Protein AF-A0A182T7J8-F1 (afdb_monomer_lite)

Organism: NCBI:txid74869

InterPro domains:
  IPR013525 ABC-2 type transporter, transmembrane domain [PF01061] (107-250)
  IPR050352 ATP-binding cassette subfamily G transporters [PTHR48041] (115-303)

Radius of gyration: 32.15 Å; chains: 1; bounding box: 76×85×96 Å

Foldseek 3Di:
DDDDDDYDDDDDDDDDDDDPPDDDDDDDDDDDDDDDDDDDDDDDDDDDDDDDDDDDDDDDDDDDDDDDDDPVVQQDDDPLEPHGLVVLLVVLLVVLLVVCVVDVVCLPCVLLAVLLVCLVVVLVCVVVSHDDPVSNLVSNLVSNLVSLLVVLVVVLVVVCVVVVADPDPQLSVQLSLLSSLLSLLLSLLSLLLSLQDHNVVSVVCVCVVCVLLVCLLLQNDHLVRDDPVCNVSNLLRLSVLSVLSNLCSRLNDQDAFDDDPDPDDQPRRSLSVCVVSVNNVRDNVVSSVSSVVSSVVSNVSSSVSNVVSSVVVD

Structure (mmCIF, N/CA/C/O backbone):
data_AF-A0A182T7J8-F1
#
_entry.id   AF-A0A182T7J8-F1
#
loop_
_atom_site.group_PDB
_atom_site.id
_atom_site.type_symbol
_atom_site.label_atom_id
_atom_site.label_alt_id
_atom_site.label_comp_id
_atom_site.label_asym_id
_atom_site.label_entity_id
_atom_site.label_seq_id
_atom_site.pdbx_PDB_ins_code
_atom_site.Cartn_x
_atom_site.Cartn_y
_atom_site.Cartn_z
_atom_site.occupancy
_atom_site.B_iso_or_equiv
_atom_site.auth_seq_id
_atom_site.auth_comp_id
_atom_site.auth_asym_id
_atom_site.auth_atom_id
_atom_site.pdbx_PDB_model_num
ATOM 1 N N . MET A 1 1 ? -35.162 63.744 32.641 1.00 34.81 1 MET A N 1
ATOM 2 C CA . MET A 1 1 ? -36.273 63.718 31.662 1.00 34.81 1 MET A CA 1
ATOM 3 C C . MET A 1 1 ? -36.447 62.263 31.254 1.00 34.81 1 MET A C 1
ATOM 5 O O . MET A 1 1 ? -35.535 61.712 30.666 1.00 34.81 1 MET A O 1
ATOM 9 N N . MET A 1 2 ? -37.295 61.511 31.957 1.00 24.19 2 MET A N 1
ATOM 10 C CA . MET A 1 2 ? -38.694 61.228 31.595 1.00 24.19 2 MET A CA 1
ATOM 11 C C . MET A 1 2 ? -38.894 60.724 30.159 1.00 24.19 2 MET A C 1
ATOM 13 O O . MET A 1 2 ? -38.708 61.494 29.228 1.00 24.19 2 MET A O 1
ATOM 17 N N . ASN A 1 3 ? -39.370 59.469 30.104 1.00 25.41 3 ASN A N 1
ATOM 18 C CA . ASN A 1 3 ? -40.373 58.867 29.212 1.00 25.41 3 ASN A CA 1
ATOM 19 C C . ASN A 1 3 ? -40.161 58.924 27.686 1.00 25.41 3 ASN A C 1
ATOM 21 O O . ASN A 1 3 ? -39.839 59.955 27.126 1.00 25.41 3 ASN A O 1
ATOM 25 N N . GLY A 1 4 ? -40.446 57.869 26.924 1.00 30.23 4 GLY A N 1
ATOM 26 C CA . GLY A 1 4 ? -41.038 56.584 27.277 1.00 30.23 4 GLY A CA 1
ATOM 27 C C . GLY A 1 4 ? -41.766 55.949 26.088 1.00 30.23 4 GLY A C 1
ATOM 28 O O . GLY A 1 4 ? -42.269 56.661 25.230 1.00 30.23 4 GLY A O 1
ATOM 29 N N . GLN A 1 5 ? -41.876 54.617 26.172 1.00 31.25 5 GLN A N 1
ATOM 30 C CA . GLN A 1 5 ? -42.977 53.756 25.700 1.00 31.25 5 GLN A CA 1
ATOM 31 C C . GLN A 1 5 ? -43.107 53.541 24.172 1.00 31.25 5 GLN A C 1
ATOM 33 O O . GLN A 1 5 ? -42.856 54.433 23.381 1.00 31.25 5 GLN A O 1
ATOM 38 N N . SER A 1 6 ? -43.479 52.363 23.652 1.00 30.66 6 SER A N 1
ATOM 39 C CA . SER A 1 6 ? -44.341 51.275 24.162 1.00 30.66 6 SER A CA 1
ATOM 40 C C . SER A 1 6 ? -44.097 49.982 23.316 1.00 30.66 6 SER A C 1
ATOM 42 O O . SER A 1 6 ? -43.761 50.111 22.145 1.00 30.66 6 SER A O 1
ATOM 44 N N . ASN A 1 7 ? -44.004 48.769 23.906 1.00 29.03 7 ASN A N 1
ATOM 45 C CA . ASN A 1 7 ? -45.045 47.704 24.046 1.00 29.03 7 ASN A CA 1
ATOM 46 C C . ASN A 1 7 ? -45.228 46.803 22.782 1.00 29.03 7 ASN A C 1
ATOM 48 O O . ASN A 1 7 ? -45.280 47.340 21.690 1.00 29.03 7 ASN A O 1
ATOM 52 N N . PHE A 1 8 ? -45.394 45.461 22.779 1.00 29.66 8 PHE A N 1
ATOM 53 C CA . PHE A 1 8 ? -45.630 44.419 23.804 1.00 29.66 8 PHE A CA 1
ATOM 54 C C . PHE A 1 8 ? -45.517 42.969 23.199 1.00 29.66 8 PHE A C 1
ATOM 56 O O . PHE A 1 8 ? -45.690 42.819 21.991 1.00 29.66 8 PHE A O 1
ATOM 63 N N . TYR A 1 9 ? -45.381 41.939 24.074 1.00 26.95 9 TYR A N 1
ATOM 64 C CA . TYR A 1 9 ? -45.562 40.450 23.952 1.00 26.95 9 TYR A CA 1
ATOM 65 C C . TYR A 1 9 ? -44.329 39.589 23.547 1.00 26.95 9 TYR A C 1
ATOM 67 O O . TYR A 1 9 ? -43.717 39.866 22.529 1.00 26.95 9 TYR A O 1
ATOM 75 N N . ARG A 1 10 ? -43.904 38.493 24.228 1.00 29.11 10 ARG A N 1
ATOM 76 C CA . ARG A 1 10 ? -44.537 37.528 25.173 1.00 29.11 10 ARG A CA 1
ATOM 77 C C . ARG A 1 10 ? -43.467 36.764 26.034 1.00 29.11 10 ARG A C 1
ATOM 79 O O . ARG A 1 10 ? -42.375 36.509 25.544 1.00 29.11 10 ARG A O 1
ATOM 86 N N . ASN A 1 11 ? -43.834 36.417 27.282 1.00 28.12 11 ASN A N 1
ATOM 87 C CA . ASN A 1 11 ? -43.122 35.839 28.464 1.00 28.12 11 ASN A CA 1
ATOM 88 C C . ASN A 1 11 ? -42.032 34.736 28.337 1.00 28.12 11 ASN A C 1
ATOM 90 O O . ASN A 1 11 ? -42.207 33.790 27.569 1.00 28.12 11 ASN A O 1
ATOM 94 N N . PRO A 1 12 ? -41.069 34.723 29.293 1.00 35.19 12 PRO A N 1
ATOM 95 C CA . PRO A 1 12 ? -40.459 33.533 29.906 1.00 35.19 12 PRO A CA 1
ATOM 96 C C . PRO A 1 12 ? -40.871 33.354 31.394 1.00 35.19 12 PRO A C 1
ATOM 98 O O . PRO A 1 12 ? -40.997 34.338 32.119 1.00 35.19 12 PRO A O 1
ATOM 101 N N . GLU A 1 13 ? -41.034 32.113 31.871 1.00 32.31 13 GLU A N 1
ATOM 102 C CA . GLU A 1 13 ? -41.146 31.792 33.312 1.00 32.31 13 GLU A CA 1
ATOM 103 C C . GLU A 1 13 ? -39.887 31.074 33.850 1.00 32.31 13 GLU A C 1
ATOM 105 O O . GLU A 1 13 ? -39.162 30.453 33.066 1.00 32.31 13 GLU A O 1
ATOM 110 N N . PRO A 1 14 ? -39.589 31.189 35.165 1.00 34.41 14 PRO A N 1
ATOM 111 C CA . PRO A 1 14 ? -38.236 31.117 35.717 1.00 34.41 14 PRO A CA 1
ATOM 112 C C . PRO A 1 14 ? -37.918 29.823 36.494 1.00 34.41 14 PRO A C 1
ATOM 114 O O . PRO A 1 14 ? -38.788 29.163 37.056 1.00 34.41 14 PRO A O 1
ATOM 117 N N . PHE A 1 15 ? -36.621 29.503 36.569 1.00 33.09 15 PHE A N 1
ATOM 118 C CA . PHE A 1 15 ? -36.035 28.439 37.394 1.00 33.09 15 PHE A CA 1
ATOM 119 C C . PHE A 1 15 ? -36.210 28.717 38.901 1.00 33.09 15 PHE A C 1
ATOM 121 O O . PHE A 1 15 ? -35.905 29.811 39.376 1.00 33.09 15 PHE A O 1
ATOM 128 N N . SER A 1 16 ? -36.647 27.709 39.663 1.00 31.78 16 SER A N 1
ATOM 129 C CA . SER A 1 16 ? -36.785 27.761 41.125 1.00 31.78 16 SER A CA 1
ATOM 130 C C . SER A 1 16 ? -35.437 27.578 41.852 1.00 31.78 16 SER A C 1
ATOM 132 O O . SER A 1 16 ? -34.706 26.641 41.515 1.00 31.78 16 SER A O 1
ATOM 134 N N . PRO A 1 17 ? -35.123 28.378 42.891 1.00 36.72 17 PRO A N 1
ATOM 135 C CA . PRO A 1 17 ? -33.897 28.261 43.675 1.00 36.72 17 PRO A CA 1
ATOM 136 C C . PRO A 1 17 ? -34.167 27.531 45.002 1.00 36.72 17 PRO A C 1
ATOM 138 O O . PRO A 1 17 ? -34.820 28.082 45.884 1.00 36.72 17 PRO A O 1
ATOM 141 N N . SER A 1 18 ? -33.679 26.301 45.194 1.00 34.25 18 SER A N 1
ATOM 142 C CA . SER A 1 18 ? -33.797 25.657 46.519 1.00 34.25 18 SER A CA 1
ATOM 143 C C . SER A 1 18 ? -32.753 24.579 46.827 1.00 34.25 18 SER A C 1
ATOM 145 O O . SER A 1 18 ? -33.086 23.559 47.430 1.00 34.25 18 SER A O 1
ATOM 147 N N . TYR A 1 19 ? -31.489 24.776 46.438 1.00 35.88 19 TYR A N 1
ATOM 148 C CA . TYR A 1 19 ? -30.420 23.813 46.773 1.00 35.88 19 TYR A CA 1
ATOM 149 C C . TYR A 1 19 ? -29.125 24.453 47.289 1.00 35.88 19 TYR A C 1
ATOM 151 O O . TYR A 1 19 ? -28.175 23.740 47.591 1.00 35.88 19 TYR A O 1
ATOM 159 N N . GLU A 1 20 ? -29.077 25.779 47.433 1.00 35.09 20 GLU A N 1
ATOM 160 C CA . GLU A 1 20 ? -27.837 26.506 47.744 1.00 35.09 20 GLU A CA 1
ATOM 161 C C . GLU A 1 20 ? -27.761 27.042 49.182 1.00 35.09 20 GLU A C 1
ATOM 163 O O . GLU A 1 20 ? -26.991 27.945 49.487 1.00 35.09 20 GLU A O 1
ATOM 168 N N . SER A 1 21 ? -28.533 26.474 50.110 1.00 41.22 21 SER A N 1
ATOM 169 C CA . SER A 1 21 ? -28.514 26.882 51.520 1.00 41.22 21 SER A CA 1
ATOM 170 C C . SER A 1 21 ? -28.126 25.729 52.443 1.00 41.22 21 SER A C 1
ATOM 172 O O . SER A 1 21 ? -28.921 25.323 53.292 1.00 41.22 21 SER A O 1
ATOM 174 N N . LYS A 1 22 ? -26.920 25.176 52.250 1.00 38.53 22 LYS A N 1
ATOM 175 C CA . LYS A 1 22 ? -26.152 24.414 53.262 1.00 38.53 22 LYS A CA 1
ATOM 176 C C . LYS A 1 22 ? -24.743 24.063 52.753 1.00 38.53 22 LYS A C 1
ATOM 178 O O . LYS A 1 22 ? -24.334 22.909 52.747 1.00 38.53 22 LYS A O 1
ATOM 183 N N . LEU A 1 23 ? -23.978 25.067 52.334 1.00 39.44 23 LEU A N 1
ATOM 184 C CA . LEU A 1 23 ? -22.524 24.938 52.209 1.00 39.44 23 LEU A CA 1
ATOM 185 C C . LEU A 1 23 ? -21.903 25.758 53.340 1.00 39.44 23 LEU A C 1
ATOM 187 O O . LEU A 1 23 ? -21.940 26.985 53.321 1.00 39.44 23 LEU A O 1
ATOM 191 N N . MET A 1 24 ? -21.407 25.075 54.373 1.00 40.50 24 MET A N 1
ATOM 192 C CA . MET A 1 24 ? -20.564 25.720 55.380 1.00 40.50 24 MET A CA 1
ATOM 193 C C . MET A 1 24 ? -19.210 26.069 54.746 1.00 40.50 24 MET A C 1
ATOM 195 O O . MET A 1 24 ? -18.715 25.294 53.923 1.00 40.50 24 MET A O 1
ATOM 199 N N . PRO A 1 25 ? -18.598 27.210 55.105 1.00 35.81 25 PRO A N 1
ATOM 200 C CA . PRO A 1 25 ? -17.299 27.585 54.570 1.00 35.81 25 PRO A CA 1
ATOM 201 C C . PRO A 1 25 ? -16.241 26.561 54.994 1.00 35.81 25 PRO A C 1
ATOM 203 O O . PRO A 1 25 ? -16.164 26.174 56.162 1.00 35.81 25 PRO A O 1
ATOM 206 N N . ILE A 1 26 ? -15.416 26.135 54.038 1.00 34.62 26 ILE A N 1
ATOM 207 C CA . ILE A 1 26 ? -14.241 25.299 54.290 1.00 34.62 26 ILE A CA 1
ATOM 208 C C . ILE A 1 26 ? -13.257 26.154 55.097 1.00 34.62 26 ILE A C 1
ATOM 210 O O . ILE A 1 26 ? -12.681 27.104 54.571 1.00 34.62 26 ILE A O 1
ATOM 214 N N . LYS A 1 27 ? -13.099 25.857 56.389 1.00 35.16 27 LYS A N 1
ATOM 215 C CA . LYS A 1 27 ? -12.034 26.431 57.219 1.00 35.16 27 LYS A CA 1
ATOM 216 C C . LYS A 1 27 ? -10.774 25.594 57.002 1.00 35.16 27 LYS A C 1
ATOM 218 O O . LYS A 1 27 ? -10.802 24.388 57.237 1.00 35.16 27 LYS A O 1
ATOM 223 N N . GLU A 1 28 ? -9.699 26.225 56.536 1.00 33.91 28 GLU A N 1
ATOM 224 C CA . GLU A 1 28 ? -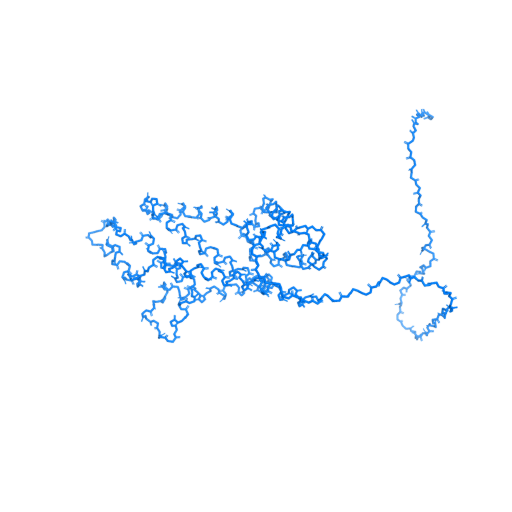8.372 25.608 56.445 1.00 33.91 28 GLU A CA 1
ATOM 225 C C . GLU A 1 28 ? -7.921 25.105 57.823 1.00 33.91 28 GLU A C 1
ATOM 227 O O . GLU A 1 28 ? -7.995 25.820 58.826 1.00 33.91 28 GLU A O 1
ATOM 232 N N . SER A 1 29 ? -7.465 23.855 57.873 1.00 32.69 29 SER A N 1
ATOM 233 C CA . SER A 1 29 ? -6.898 23.230 59.063 1.00 32.69 29 SER A CA 1
ATOM 234 C C . SER A 1 29 ? -5.410 23.572 59.189 1.00 32.69 29 SER A C 1
ATOM 236 O O . SER A 1 29 ? -4.606 23.132 58.367 1.00 32.69 29 SER A O 1
ATOM 238 N N . SER A 1 30 ? -5.043 24.309 60.240 1.00 33.00 30 SER A N 1
ATOM 239 C CA . SER A 1 30 ? -3.678 24.344 60.792 1.00 33.00 30 SER A CA 1
ATOM 240 C C . SER A 1 30 ? -3.442 23.074 61.633 1.00 33.00 30 SER A C 1
ATOM 242 O O . SER A 1 30 ? -4.408 22.570 62.214 1.00 33.00 30 SER A O 1
ATOM 244 N N . PRO A 1 31 ? -2.214 22.520 61.687 1.00 42.75 31 PRO A N 1
ATOM 245 C CA . PRO A 1 31 ? -1.951 21.217 62.285 1.00 42.75 31 PRO A CA 1
ATOM 246 C C . PRO A 1 31 ? -1.911 21.330 63.815 1.00 42.75 31 PRO A C 1
ATOM 248 O O . PRO A 1 31 ? -1.560 22.386 64.327 1.00 42.75 31 PRO A O 1
ATOM 251 N N . GLU A 1 32 ? -2.221 20.226 64.501 1.00 40.09 32 GLU A N 1
ATOM 252 C CA . GLU A 1 32 ? -2.246 20.012 65.967 1.00 40.09 32 GLU A CA 1
ATOM 253 C C . GLU A 1 32 ? -3.653 19.996 66.607 1.00 40.09 32 GLU A C 1
ATOM 255 O O . GLU A 1 32 ? -4.190 21.006 67.052 1.00 40.09 32 GLU A O 1
ATOM 260 N N . GLY A 1 33 ? -4.247 18.795 66.695 1.00 39.59 33 GLY A N 1
ATOM 261 C CA . GLY A 1 33 ? -5.436 18.499 67.513 1.00 39.59 33 GLY A CA 1
ATOM 262 C C . GLY A 1 33 ? -6.147 17.190 67.107 1.00 39.59 33 GLY A C 1
ATOM 263 O O . GLY A 1 33 ? -6.167 16.876 65.918 1.00 39.59 33 GLY A O 1
ATOM 264 N N . PRO A 1 34 ? -6.692 16.385 68.048 1.00 35.81 34 PRO A N 1
ATOM 265 C CA . PRO A 1 34 ? -7.125 15.007 67.779 1.00 35.81 34 PRO A CA 1
ATOM 266 C C . PRO A 1 34 ? -8.469 14.909 67.030 1.00 35.81 34 PRO A C 1
ATOM 268 O O . PRO A 1 34 ? -9.357 15.743 67.198 1.00 35.81 34 PRO A O 1
ATOM 271 N N . MET A 1 35 ? -8.616 13.853 66.216 1.00 32.19 35 MET A N 1
ATOM 272 C CA . MET A 1 35 ? -9.804 13.575 65.393 1.00 32.19 35 MET A CA 1
ATOM 273 C C . MET A 1 35 ? -11.056 13.301 66.238 1.00 32.19 35 MET A C 1
ATOM 275 O O . MET A 1 35 ? -11.077 12.368 67.038 1.00 32.19 35 MET A O 1
ATOM 279 N N . ILE A 1 36 ? -12.124 14.064 65.993 1.00 36.19 36 ILE A N 1
ATOM 280 C CA . ILE A 1 36 ? -13.469 13.812 66.527 1.00 36.19 36 ILE A CA 1
ATOM 281 C C . ILE A 1 36 ? -14.302 13.107 65.446 1.00 36.19 36 ILE A C 1
ATOM 283 O O . ILE A 1 36 ? -14.385 13.567 64.307 1.00 36.19 36 ILE A O 1
ATOM 287 N N . LEU A 1 37 ? -14.902 11.976 65.822 1.00 35.19 37 LEU A N 1
ATOM 288 C CA . LEU A 1 37 ? -15.808 11.145 65.022 1.00 35.19 37 LEU A CA 1
ATOM 289 C C . LEU A 1 37 ? -17.143 11.882 64.804 1.00 35.19 37 LEU A C 1
ATOM 291 O O . LEU A 1 37 ? -17.827 12.211 65.769 1.00 35.19 37 LEU A O 1
ATOM 295 N N . LEU A 1 38 ? -17.517 12.137 63.549 1.00 33.91 38 LEU A N 1
ATOM 296 C CA . LEU A 1 38 ? -18.827 12.687 63.182 1.00 33.91 38 LEU A CA 1
ATOM 297 C C . LEU A 1 38 ? -19.796 11.535 62.872 1.00 33.91 38 LEU A C 1
ATOM 299 O O . LEU A 1 38 ? -19.615 10.815 61.890 1.00 33.91 38 LEU A O 1
ATOM 303 N N . GLU A 1 39 ? -20.809 11.359 63.723 1.00 35.25 39 GLU A N 1
ATOM 304 C CA . GLU A 1 39 ? -21.918 10.421 63.509 1.00 35.25 39 GLU A CA 1
ATOM 305 C C . GLU A 1 39 ? -22.782 10.831 62.306 1.00 35.25 39 GLU A C 1
ATOM 307 O O . GLU A 1 39 ? -23.101 12.005 62.104 1.00 35.25 39 GLU A O 1
ATOM 312 N N . MET A 1 40 ? -23.186 9.839 61.507 1.00 36.97 40 MET A N 1
ATOM 313 C CA . MET A 1 40 ? -24.113 10.013 60.388 1.00 36.97 40 MET A CA 1
ATOM 314 C C . MET A 1 40 ? -25.570 9.940 60.876 1.00 36.97 40 MET A C 1
ATOM 316 O O . MET A 1 40 ? -25.899 9.030 61.639 1.00 36.97 40 MET A O 1
ATOM 320 N N . PRO A 1 41 ? -26.474 10.820 60.410 1.00 33.91 41 PRO A N 1
ATOM 321 C CA . PRO A 1 41 ? -27.886 10.731 60.758 1.00 33.91 41 PRO A CA 1
ATOM 322 C C . PRO A 1 41 ? -28.587 9.594 59.991 1.00 33.91 41 PRO A C 1
ATOM 324 O O . PRO A 1 41 ? -28.398 9.427 58.785 1.00 33.91 41 PRO A O 1
ATOM 327 N N . LEU A 1 42 ? -29.417 8.830 60.710 1.00 36.22 42 LEU A N 1
ATOM 328 C CA . LEU A 1 42 ? -30.320 7.808 60.170 1.00 36.22 42 LEU A CA 1
ATOM 329 C C . LEU A 1 42 ? -31.343 8.419 59.195 1.00 36.22 42 LEU A C 1
ATOM 331 O O . LEU A 1 42 ? -31.955 9.446 59.489 1.00 36.22 42 LEU A O 1
ATOM 335 N N . PHE A 1 43 ? -31.588 7.733 58.077 1.00 31.42 43 PHE A N 1
ATOM 336 C CA . PHE A 1 43 ? -32.701 8.023 57.168 1.00 31.42 43 PHE A CA 1
ATOM 337 C C . PHE A 1 43 ? -33.962 7.243 57.582 1.00 31.42 43 PHE A C 1
ATOM 339 O O . PHE A 1 43 ? -33.840 6.076 57.957 1.00 31.42 43 PHE A O 1
ATOM 346 N N . PRO A 1 44 ? -35.164 7.848 57.508 1.00 33.38 44 PRO A N 1
ATOM 347 C CA . PRO A 1 44 ? -36.412 7.173 57.840 1.00 33.38 44 PRO A CA 1
ATOM 348 C C . PRO A 1 44 ? -36.858 6.209 56.732 1.00 33.38 44 PRO A C 1
ATOM 350 O O . PRO A 1 44 ? -36.614 6.422 55.543 1.00 33.38 44 PRO A O 1
ATOM 353 N N . GLU A 1 45 ? -37.525 5.144 57.164 1.00 36.22 45 GLU A N 1
ATOM 354 C CA . GLU A 1 45 ? -38.016 4.033 56.360 1.00 36.22 45 GLU A CA 1
ATOM 355 C C . GLU A 1 45 ? -39.455 4.278 55.872 1.00 36.22 45 GLU A C 1
ATOM 357 O O . GLU A 1 45 ? -40.306 4.747 56.623 1.00 36.22 45 GLU A O 1
ATOM 362 N N . ASN A 1 46 ? -39.696 3.847 54.630 1.00 31.50 46 ASN A N 1
ATOM 363 C CA . ASN A 1 46 ? -40.974 3.561 53.970 1.00 31.50 46 ASN A CA 1
ATOM 364 C C . ASN A 1 46 ? -41.826 4.719 53.408 1.00 31.50 46 ASN A C 1
ATOM 366 O O . ASN A 1 46 ? -42.484 5.452 54.132 1.00 31.50 46 ASN A O 1
ATOM 370 N N . ASP A 1 47 ? -41.935 4.740 52.073 1.00 30.23 47 ASP A N 1
ATOM 371 C CA . ASP A 1 47 ? -43.247 4.796 51.427 1.00 30.23 47 ASP A CA 1
ATOM 372 C C . ASP A 1 47 ? -43.217 4.060 50.078 1.00 30.23 47 ASP A C 1
ATOM 374 O O . ASP A 1 47 ? -42.416 4.320 49.173 1.00 30.23 47 ASP A O 1
ATOM 378 N N . THR A 1 48 ? -44.097 3.072 49.983 1.00 42.31 48 THR A N 1
ATOM 379 C CA . THR A 1 48 ? -44.343 2.196 48.844 1.00 42.31 48 THR A CA 1
ATOM 380 C C . THR A 1 48 ? -44.929 2.970 47.666 1.00 42.31 48 THR A C 1
ATOM 382 O O . THR A 1 48 ? -46.092 3.355 47.696 1.00 42.31 48 THR A O 1
ATOM 385 N N . ASN A 1 49 ? -44.164 3.119 46.584 1.00 33.28 49 ASN A N 1
ATOM 386 C CA . ASN A 1 49 ? -44.716 3.319 45.244 1.00 33.28 49 ASN A CA 1
ATOM 387 C C . ASN A 1 49 ? -43.803 2.663 44.201 1.00 33.28 49 ASN A C 1
ATOM 389 O O . ASN A 1 49 ? -42.688 3.110 43.921 1.00 33.28 49 ASN A O 1
ATOM 393 N N . GLN A 1 50 ? -44.290 1.553 43.648 1.00 34.41 50 GLN A N 1
ATOM 394 C CA . GLN A 1 50 ? -43.659 0.801 42.571 1.00 34.41 50 GLN A CA 1
ATOM 395 C C . GLN A 1 50 ? -43.535 1.688 41.325 1.00 34.41 50 GLN A C 1
ATOM 397 O O . GLN A 1 50 ? -44.521 2.007 40.666 1.00 34.41 50 GLN A O 1
ATOM 402 N N . ARG A 1 51 ? -42.304 2.063 40.967 1.00 30.55 51 ARG A N 1
ATOM 403 C CA . ARG A 1 51 ? -41.993 2.505 39.602 1.00 30.55 51 ARG A CA 1
ATOM 404 C C . ARG A 1 51 ? -41.989 1.267 38.695 1.00 30.55 51 ARG A C 1
ATOM 406 O O . ARG A 1 51 ? -41.359 0.278 39.074 1.00 30.55 51 ARG A O 1
ATOM 413 N N . PRO A 1 52 ? -42.643 1.278 37.520 1.00 35.12 52 PRO A N 1
ATOM 414 C CA . PRO A 1 52 ? -42.583 0.144 36.610 1.00 35.12 52 PRO A CA 1
ATOM 415 C C . PRO A 1 52 ? -41.146 -0.020 36.104 1.00 35.12 52 PRO A C 1
ATOM 417 O O . PRO A 1 52 ? -40.601 0.838 35.411 1.00 35.12 52 PRO A O 1
ATOM 420 N N . VAL A 1 53 ? -40.522 -1.126 36.499 1.00 42.84 53 VAL A N 1
ATOM 421 C CA . VAL A 1 53 ? -39.222 -1.571 35.999 1.00 42.84 53 VAL A CA 1
ATOM 422 C C . VAL A 1 53 ? -39.423 -2.031 34.557 1.00 42.84 53 VAL A C 1
ATOM 424 O O . VAL A 1 53 ? -40.180 -2.966 34.300 1.00 42.84 53 VAL A O 1
ATOM 427 N N . SER A 1 54 ? -38.763 -1.365 33.610 1.00 39.06 54 SER A N 1
ATOM 428 C CA . SER A 1 54 ? -38.713 -1.785 32.208 1.00 39.06 54 SER A CA 1
ATOM 429 C C . SER A 1 54 ? -38.285 -3.255 32.114 1.00 39.06 54 SER A C 1
ATOM 431 O O . SER A 1 54 ? -37.300 -3.632 32.758 1.00 39.06 54 SER A O 1
ATOM 433 N N . PRO A 1 55 ? -38.973 -4.101 31.328 1.00 46.28 55 PRO A N 1
ATOM 434 C CA . PRO A 1 55 ? -38.628 -5.508 31.253 1.00 46.28 55 PRO A CA 1
ATOM 435 C C . PRO A 1 55 ? -37.230 -5.675 30.658 1.00 46.28 55 PRO A C 1
ATOM 437 O O . PRO A 1 55 ? -36.884 -5.114 29.617 1.00 46.28 55 PRO A O 1
ATOM 440 N N . VAL A 1 56 ? -36.433 -6.458 31.379 1.00 47.59 56 VAL A N 1
ATOM 441 C CA . VAL A 1 56 ? -35.081 -6.900 31.051 1.00 47.59 56 VAL A CA 1
ATOM 442 C C . VAL A 1 56 ? -34.992 -7.316 29.582 1.00 47.59 56 VAL A C 1
ATOM 444 O O . VAL A 1 56 ? -35.724 -8.187 29.113 1.00 47.59 56 VAL A O 1
ATOM 447 N N . LEU A 1 57 ? -34.059 -6.683 28.871 1.00 48.38 57 LEU A N 1
ATOM 448 C CA . LEU A 1 57 ? -33.718 -6.941 27.478 1.00 48.38 57 LEU A CA 1
ATOM 449 C C . LEU A 1 57 ? -33.376 -8.431 27.290 1.00 48.38 57 LEU A C 1
ATOM 451 O O . LEU A 1 57 ? -32.298 -8.894 27.671 1.00 48.38 57 LEU A O 1
ATOM 455 N N . ALA A 1 58 ? -34.299 -9.193 26.707 1.00 47.47 58 ALA A N 1
ATOM 456 C CA . ALA A 1 58 ? -34.065 -10.582 26.342 1.00 47.47 58 ALA A CA 1
ATOM 457 C C . ALA A 1 58 ? -32.893 -10.672 25.346 1.00 47.47 58 ALA A C 1
ATOM 459 O O . ALA A 1 58 ? -32.856 -9.968 24.336 1.00 47.47 58 ALA A O 1
ATOM 460 N N . LYS A 1 59 ? -31.921 -11.554 25.614 1.00 43.78 59 LYS A N 1
ATOM 461 C CA . LYS A 1 59 ? -30.843 -11.856 24.659 1.00 43.78 59 LYS A CA 1
ATOM 462 C C . LYS A 1 59 ? -31.455 -12.460 23.386 1.00 43.78 59 LYS A C 1
ATOM 464 O O . LYS A 1 59 ? -32.150 -13.473 23.492 1.00 43.78 59 LYS A O 1
ATOM 469 N N . PRO A 1 60 ? -31.167 -11.935 22.181 1.00 44.56 60 PRO A N 1
ATOM 470 C CA . PRO A 1 60 ? -31.663 -12.553 20.962 1.00 44.56 60 PRO A CA 1
ATOM 471 C C . PRO A 1 60 ? -30.945 -13.888 20.726 1.00 44.56 60 PRO A C 1
ATOM 473 O O . PRO A 1 60 ? -29.713 -13.953 20.648 1.00 44.56 60 PRO A O 1
ATOM 476 N N . LYS A 1 61 ? -31.724 -14.969 20.598 1.00 47.00 61 LYS A N 1
ATOM 477 C CA . LYS A 1 61 ? -31.240 -16.264 20.099 1.00 47.00 61 LYS A CA 1
ATOM 478 C C . LYS A 1 61 ? -30.740 -16.067 18.665 1.00 47.00 61 LYS A C 1
ATOM 480 O O . LYS A 1 61 ? -31.502 -15.673 17.785 1.00 47.00 61 LYS A O 1
ATOM 485 N N . LYS A 1 62 ? -29.455 -16.333 18.419 1.00 44.25 62 LYS A N 1
ATOM 486 C CA . LYS A 1 62 ? -28.872 -16.271 17.072 1.00 44.25 62 LYS A CA 1
ATOM 487 C C . LYS A 1 62 ? -29.377 -1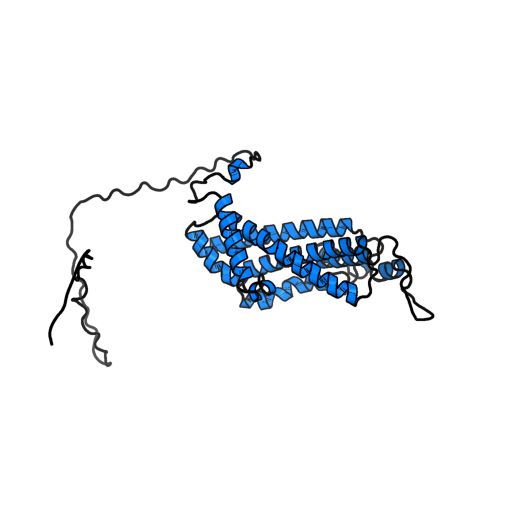7.449 16.242 1.00 44.25 62 LYS A C 1
ATOM 489 O O . LYS A 1 62 ? -28.893 -18.564 16.400 1.00 44.25 62 LYS A O 1
ATOM 494 N N . LEU A 1 63 ? -30.316 -17.185 15.338 1.00 48.25 63 LEU A N 1
ATOM 495 C CA . LEU A 1 63 ? -30.657 -18.099 14.253 1.00 48.25 63 LEU A CA 1
ATOM 496 C C . LEU A 1 63 ? -29.738 -17.791 13.063 1.00 48.25 63 LEU A C 1
ATOM 498 O O . LEU A 1 63 ? -29.810 -16.710 12.476 1.00 48.25 63 LEU A O 1
ATOM 502 N N . ALA A 1 64 ? -28.838 -18.717 12.731 1.00 54.34 64 ALA A N 1
ATOM 503 C CA . ALA A 1 64 ? -27.977 -18.596 11.559 1.00 54.34 64 ALA A CA 1
ATOM 504 C C . ALA A 1 64 ? -28.846 -18.610 10.290 1.00 54.34 64 ALA A C 1
ATOM 506 O O . ALA A 1 64 ? -29.472 -19.619 9.968 1.00 54.34 64 ALA A O 1
ATOM 507 N N . LYS A 1 65 ? -28.928 -17.475 9.585 1.00 45.88 65 LYS A N 1
ATOM 508 C CA . LYS A 1 65 ? -29.732 -17.348 8.363 1.00 45.88 65 LYS A CA 1
ATOM 509 C C . LYS A 1 65 ? -28.841 -17.523 7.134 1.00 45.88 65 LYS A C 1
ATOM 511 O O . LYS A 1 65 ? -27.852 -16.811 6.976 1.00 45.88 65 LYS A O 1
ATOM 516 N N . LYS A 1 66 ? -29.236 -18.472 6.283 1.00 44.22 66 LYS A N 1
ATOM 517 C CA . LYS A 1 66 ? -28.675 -18.800 4.964 1.00 44.22 66 LYS A CA 1
ATOM 518 C C . LYS A 1 66 ? -28.393 -17.520 4.157 1.00 44.22 66 LYS A C 1
ATOM 520 O O . LYS A 1 66 ? -29.251 -16.639 4.075 1.00 44.22 66 LYS A O 1
ATOM 525 N N . LEU A 1 67 ? -27.179 -17.407 3.617 1.00 45.12 67 LEU A N 1
ATOM 526 C CA . LEU A 1 67 ? -26.682 -16.219 2.922 1.00 45.12 67 LEU A CA 1
ATOM 527 C C . LEU A 1 67 ? -27.321 -16.125 1.524 1.00 45.12 67 LEU A C 1
ATOM 529 O O . LEU A 1 67 ? -26.899 -16.810 0.601 1.00 45.12 67 LEU A O 1
ATOM 533 N N . SER A 1 68 ? -28.351 -15.293 1.373 1.00 45.28 68 SER A N 1
ATOM 534 C CA . SER A 1 68 ? -28.885 -14.881 0.069 1.00 45.28 68 SER A CA 1
ATOM 535 C C . SER A 1 68 ? -28.576 -13.398 -0.147 1.00 45.28 68 SER A C 1
ATOM 537 O O . SER A 1 68 ? -28.968 -12.562 0.673 1.00 45.28 68 SER A O 1
ATOM 539 N N . PHE A 1 69 ? -27.865 -13.077 -1.228 1.00 43.22 69 PHE A N 1
ATOM 540 C CA . PHE A 1 69 ? -27.502 -11.711 -1.614 1.00 43.22 69 PHE A CA 1
ATOM 541 C C . PHE A 1 69 ? -28.766 -10.957 -2.067 1.00 43.22 69 PHE A C 1
ATOM 543 O O . PHE A 1 69 ? -29.226 -11.137 -3.188 1.00 43.22 69 PHE A O 1
ATOM 550 N N . ASN A 1 70 ? -29.366 -10.151 -1.184 1.00 55.56 70 ASN A N 1
ATOM 551 C CA . ASN A 1 70 ? -30.458 -9.237 -1.536 1.00 55.56 70 ASN A CA 1
ATOM 552 C C . ASN A 1 70 ? -30.056 -7.792 -1.155 1.00 55.56 70 ASN A C 1
ATOM 554 O O . ASN A 1 70 ? -29.914 -7.520 0.044 1.00 55.56 70 ASN A O 1
ATOM 558 N N . PRO A 1 71 ? -29.832 -6.884 -2.127 1.00 58.16 71 PRO A N 1
ATOM 559 C CA . PRO A 1 71 ? -29.366 -5.512 -1.893 1.00 58.16 71 PRO A CA 1
ATOM 560 C C . PRO A 1 71 ? -30.295 -4.660 -1.011 1.00 58.16 71 PRO A C 1
ATOM 562 O O . PRO A 1 71 ? -29.807 -3.861 -0.214 1.00 58.16 71 PRO A O 1
ATOM 565 N N . GLU A 1 72 ? -31.616 -4.867 -1.063 1.00 61.88 72 GLU A N 1
ATOM 566 C CA . GLU A 1 72 ? -32.589 -4.107 -0.250 1.00 61.88 72 GLU A CA 1
ATOM 567 C C . GLU A 1 72 ? -32.422 -4.351 1.255 1.00 61.88 72 GLU A C 1
ATOM 569 O O . GLU A 1 72 ? -32.696 -3.484 2.086 1.00 61.88 72 GLU A O 1
ATOM 574 N N . ARG A 1 73 ? -31.890 -5.520 1.622 1.00 62.28 73 ARG A N 1
ATOM 575 C CA . ARG A 1 73 ? -31.646 -5.889 3.017 1.00 62.28 73 ARG A CA 1
ATOM 576 C C . ARG A 1 73 ? -30.514 -5.082 3.646 1.00 62.28 73 ARG A C 1
ATOM 578 O O . ARG A 1 73 ? -30.516 -4.900 4.858 1.00 62.28 73 ARG A O 1
ATOM 585 N N . TRP A 1 74 ? -29.572 -4.589 2.841 1.00 57.12 74 TRP A N 1
ATOM 586 C CA . TRP A 1 74 ? -28.460 -3.777 3.334 1.00 57.12 74 TRP A CA 1
ATOM 587 C C . TRP A 1 74 ? -28.946 -2.394 3.764 1.00 57.12 74 TRP A C 1
ATOM 589 O O . TRP A 1 74 ? -28.457 -1.878 4.758 1.00 57.12 74 TRP A O 1
ATOM 599 N N . CYS A 1 75 ? -29.947 -1.818 3.089 1.00 64.06 75 CYS A N 1
ATOM 600 C CA . CYS A 1 75 ? -30.559 -0.549 3.498 1.00 64.06 75 CYS A CA 1
ATOM 601 C C . CYS A 1 75 ? -31.752 -0.719 4.465 1.00 64.06 75 CYS A C 1
ATOM 603 O O . CYS A 1 75 ? -32.392 0.275 4.814 1.00 64.06 75 CYS A O 1
ATOM 605 N N . GLY A 1 76 ? -32.039 -1.941 4.928 1.00 58.62 76 GLY A N 1
ATOM 606 C CA . GLY A 1 76 ? -33.049 -2.205 5.952 1.00 58.62 76 GLY A CA 1
ATOM 607 C C . GLY A 1 76 ? -32.713 -1.539 7.293 1.00 58.62 76 GLY A C 1
ATOM 608 O O . GLY A 1 76 ? -31.553 -1.263 7.608 1.00 58.62 76 GLY A O 1
ATOM 609 N N . ARG A 1 77 ? -33.743 -1.242 8.093 1.00 57.38 77 ARG A N 1
ATOM 610 C CA . ARG A 1 77 ? -33.569 -0.706 9.449 1.00 57.38 77 ARG A CA 1
ATOM 611 C C . ARG A 1 77 ? -33.325 -1.879 10.404 1.00 57.38 77 ARG A C 1
ATOM 613 O O . ARG A 1 77 ? -34.255 -2.619 10.702 1.00 57.38 77 ARG A O 1
ATOM 620 N N . ASP A 1 78 ? -32.090 -2.059 10.861 1.00 59.62 78 ASP A N 1
ATOM 621 C CA . ASP A 1 78 ? -31.787 -2.999 11.946 1.00 59.62 78 ASP A CA 1
ATOM 622 C C . ASP A 1 78 ? -32.216 -2.384 13.288 1.00 59.62 78 ASP A C 1
ATOM 624 O O . ASP A 1 78 ? -31.892 -1.231 13.558 1.00 59.62 78 ASP A O 1
ATOM 628 N N . GLU A 1 79 ? -32.869 -3.144 14.174 1.00 59.34 79 GLU A N 1
ATOM 629 C CA . GLU A 1 79 ? -33.331 -2.651 15.494 1.00 59.34 79 GLU A CA 1
ATOM 630 C C . GLU A 1 79 ? -32.195 -2.190 16.431 1.00 59.34 79 GLU A C 1
ATOM 632 O O . GLU A 1 79 ? -32.432 -1.593 17.478 1.00 59.34 79 GLU A O 1
ATOM 637 N N . ILE A 1 80 ? -30.939 -2.451 16.060 1.00 69.75 80 ILE A N 1
ATOM 638 C CA . ILE A 1 80 ? -29.751 -2.068 16.830 1.00 69.75 80 ILE A CA 1
ATOM 639 C C . ILE A 1 80 ? -29.428 -0.571 16.656 1.00 69.75 80 ILE A C 1
ATOM 641 O O . ILE A 1 80 ? -28.847 0.025 17.565 1.00 69.75 80 ILE A O 1
ATOM 645 N N . TYR A 1 81 ? -29.796 0.036 15.518 1.00 76.19 81 TYR A N 1
ATOM 646 C CA . TYR A 1 81 ? -29.431 1.408 15.152 1.00 76.19 81 TYR A CA 1
ATOM 647 C C . TYR A 1 81 ? -30.648 2.227 14.699 1.00 76.19 81 TYR A C 1
ATOM 649 O O . TYR A 1 81 ? -31.563 1.725 14.055 1.00 76.19 81 TYR A O 1
ATOM 657 N N . THR A 1 82 ? -30.642 3.531 14.980 1.00 71.25 82 THR A N 1
ATOM 658 C CA . THR A 1 82 ? -31.772 4.427 14.660 1.00 71.25 82 THR A CA 1
ATOM 659 C C . THR A 1 82 ? -31.937 4.693 13.159 1.00 71.25 82 THR A C 1
ATOM 661 O O . THR A 1 82 ? -33.038 4.992 12.695 1.00 71.25 82 THR A O 1
ATOM 664 N N . THR A 1 83 ? -30.855 4.579 12.384 1.00 79.56 83 THR A N 1
ATOM 665 C CA . THR A 1 83 ? -30.808 4.869 10.944 1.00 79.56 83 THR A CA 1
ATOM 666 C C . THR A 1 83 ? -30.342 3.654 10.141 1.00 79.56 83 THR A C 1
ATOM 668 O O . THR A 1 83 ? -29.526 2.866 10.612 1.00 79.56 83 THR A O 1
ATOM 671 N N . SER A 1 84 ? -30.835 3.515 8.906 1.00 83.12 84 SER A N 1
ATOM 672 C CA . SER A 1 84 ? -30.407 2.481 7.947 1.00 83.12 84 SER A CA 1
ATOM 673 C C . SER A 1 84 ? -28.913 2.584 7.610 1.00 83.12 84 SER A C 1
ATOM 675 O O . SER A 1 84 ? -28.397 3.700 7.498 1.00 83.12 84 SER A O 1
ATOM 677 N N . PHE A 1 85 ? -28.254 1.459 7.316 1.00 83.44 85 PHE A N 1
ATOM 678 C CA . PHE A 1 85 ? -26.829 1.395 6.945 1.00 83.44 85 PHE A CA 1
ATOM 679 C C . PHE A 1 85 ? -26.439 2.368 5.820 1.00 83.44 85 PHE A C 1
ATOM 681 O O . PHE A 1 85 ? -25.429 3.053 5.920 1.00 83.44 85 PHE A O 1
ATOM 688 N N . CYS A 1 86 ? -27.259 2.485 4.773 1.00 84.06 86 CYS A N 1
ATOM 689 C CA . CYS A 1 86 ? -26.972 3.338 3.613 1.00 84.06 86 CYS A CA 1
ATOM 690 C C . CYS A 1 86 ? -26.950 4.831 3.980 1.00 84.06 86 CYS A C 1
ATOM 692 O O . CYS A 1 86 ? -26.071 5.578 3.548 1.00 84.06 86 CYS A O 1
ATOM 694 N N . ARG A 1 87 ? -27.861 5.252 4.866 1.00 86.19 87 ARG A N 1
ATOM 695 C CA . ARG A 1 87 ? -27.870 6.610 5.425 1.00 86.19 87 ARG A CA 1
ATOM 696 C C . ARG A 1 87 ? -26.671 6.848 6.347 1.00 86.19 87 ARG A C 1
ATOM 698 O O . ARG A 1 87 ? -26.067 7.910 6.260 1.00 86.19 87 ARG A O 1
ATOM 705 N N . GLN A 1 88 ? -26.296 5.868 7.178 1.00 88.94 88 GLN A N 1
ATOM 706 C CA . GLN A 1 88 ? -25.078 5.949 8.001 1.00 88.94 88 GLN A CA 1
ATOM 707 C C . GLN A 1 88 ? -23.836 6.127 7.123 1.00 88.94 88 GLN A C 1
ATOM 709 O O . GLN A 1 88 ? -23.059 7.048 7.343 1.00 88.94 88 GLN A O 1
ATOM 714 N N . PHE A 1 89 ? -23.678 5.276 6.106 1.00 88.62 89 PHE A N 1
ATOM 715 C CA . PHE A 1 89 ? -22.564 5.320 5.165 1.00 88.62 89 PHE A CA 1
ATOM 716 C C . PHE A 1 89 ? -22.469 6.678 4.463 1.00 88.62 89 PHE A C 1
ATOM 718 O O . PHE A 1 89 ? -21.402 7.280 4.473 1.00 88.62 89 PHE A O 1
ATOM 725 N N . SER A 1 90 ? -23.576 7.199 3.924 1.00 87.94 90 SER A N 1
ATOM 726 C CA . SER A 1 90 ? -23.584 8.501 3.244 1.00 87.94 90 SER A CA 1
ATOM 727 C C . SER A 1 90 ? -23.232 9.662 4.184 1.00 87.94 90 SER A C 1
ATOM 729 O O . SER A 1 90 ? -22.403 10.496 3.826 1.00 87.94 90 SER A O 1
ATOM 731 N N . LEU A 1 91 ? -23.789 9.696 5.402 1.00 90.88 91 LEU A N 1
ATOM 732 C CA . LEU A 1 91 ? -23.470 10.734 6.392 1.00 90.88 91 LEU A CA 1
ATOM 733 C C . LEU A 1 91 ? -22.004 10.676 6.836 1.00 90.88 91 LEU A C 1
ATOM 735 O O . LEU A 1 91 ? -21.354 11.713 6.956 1.00 90.88 91 LEU A O 1
ATOM 739 N N . LEU A 1 92 ? -21.477 9.471 7.069 1.00 90.75 92 LEU A N 1
ATOM 740 C CA . LEU A 1 92 ? -20.085 9.269 7.466 1.00 90.75 92 LEU A CA 1
ATOM 741 C C . LEU A 1 92 ? -19.125 9.625 6.333 1.00 90.75 92 LEU A C 1
ATOM 743 O O . LEU A 1 92 ? -18.145 10.318 6.576 1.00 90.75 92 LEU A O 1
ATOM 747 N N . LEU A 1 93 ? -19.436 9.225 5.101 1.00 89.19 93 LEU A N 1
ATOM 748 C CA . LEU A 1 93 ? -18.645 9.571 3.925 1.00 89.19 93 LEU A CA 1
ATOM 749 C C . LEU A 1 93 ? -18.607 11.089 3.720 1.00 89.19 93 LEU A C 1
ATOM 751 O O . LEU A 1 93 ? -17.529 11.645 3.524 1.00 89.19 93 LEU A O 1
ATOM 755 N N . LEU A 1 94 ? -19.751 11.772 3.851 1.00 90.50 94 LEU A N 1
ATOM 756 C CA . LEU A 1 94 ? -19.817 13.231 3.774 1.00 90.50 94 LEU A CA 1
ATOM 757 C C . LEU A 1 94 ? -19.008 13.894 4.897 1.00 90.50 94 LEU A C 1
ATOM 759 O O . LEU A 1 94 ? -18.200 14.774 4.616 1.00 90.50 94 LEU A O 1
ATOM 763 N N . ARG A 1 95 ? -19.165 13.452 6.155 1.00 90.81 95 ARG A N 1
ATOM 764 C CA . ARG A 1 95 ? -18.363 13.937 7.296 1.00 90.81 95 ARG A CA 1
ATOM 765 C C . ARG A 1 95 ? -16.874 13.803 6.997 1.00 90.81 95 ARG A C 1
ATOM 767 O O . ARG A 1 95 ? -16.120 14.753 7.181 1.00 90.81 95 ARG A O 1
ATOM 774 N N . THR A 1 96 ? -16.453 12.627 6.545 1.00 87.31 96 THR A N 1
ATOM 775 C CA . THR A 1 96 ? -15.054 12.341 6.254 1.00 87.31 96 THR A CA 1
ATOM 776 C C . THR A 1 96 ? -14.521 13.214 5.121 1.00 87.31 96 THR A C 1
ATOM 778 O O . THR A 1 96 ? -13.437 13.776 5.257 1.00 87.31 96 THR A O 1
ATOM 781 N N . PHE A 1 97 ? -15.280 13.384 4.039 1.00 86.75 97 PHE A N 1
ATOM 782 C CA . PHE A 1 97 ? -14.889 14.249 2.930 1.00 86.75 97 PHE A CA 1
ATOM 783 C C . PHE A 1 97 ? -14.801 15.723 3.349 1.00 86.75 97 PHE A C 1
ATOM 785 O O . PHE A 1 97 ? -13.840 16.400 3.000 1.00 86.75 97 PHE A O 1
ATOM 792 N N . LEU A 1 98 ? -15.746 16.211 4.160 1.00 87.12 98 LEU A N 1
ATOM 793 C CA . LEU A 1 98 ? -15.718 17.580 4.679 1.00 87.12 98 LEU A CA 1
ATOM 794 C C . LEU A 1 98 ? -14.483 17.835 5.551 1.00 87.12 98 LEU A C 1
ATOM 796 O O . LEU A 1 98 ? -13.815 18.852 5.371 1.00 87.12 98 LEU A O 1
ATOM 800 N N . ILE A 1 99 ? -14.140 16.898 6.440 1.00 84.75 99 ILE A N 1
ATOM 801 C CA . ILE A 1 99 ? -12.934 16.982 7.278 1.00 84.75 99 ILE A CA 1
ATOM 802 C C . ILE A 1 99 ? -11.674 17.067 6.404 1.00 84.75 99 ILE A C 1
ATOM 804 O O . ILE A 1 99 ? -10.845 17.950 6.612 1.00 84.75 99 ILE A O 1
ATOM 808 N N . LEU A 1 100 ? -11.568 16.212 5.383 1.00 81.75 100 LEU A N 1
ATOM 809 C CA . LEU A 1 100 ? -10.447 16.224 4.437 1.00 81.75 100 LEU A CA 1
ATOM 810 C C . LEU A 1 100 ? -10.377 17.511 3.609 1.00 81.75 100 LEU A C 1
ATOM 812 O O . LEU A 1 100 ? -9.292 18.028 3.364 1.00 81.75 100 LEU A O 1
ATOM 816 N N . SER A 1 101 ? -11.529 18.025 3.175 1.00 81.69 101 SER A N 1
ATOM 817 C CA . SER A 1 101 ? -11.599 19.240 2.360 1.00 81.69 101 SER A CA 1
ATOM 818 C C . SER A 1 101 ? -11.219 20.496 3.144 1.00 81.69 101 SER A C 1
ATOM 820 O O . SER A 1 101 ? -10.658 21.430 2.575 1.00 81.69 101 SER A O 1
ATOM 822 N N . ARG A 1 102 ? -11.500 20.512 4.454 1.00 85.00 102 ARG A N 1
ATOM 823 C CA . ARG A 1 102 ? -11.194 21.641 5.332 1.00 85.00 102 ARG A CA 1
ATOM 824 C C . ARG A 1 102 ? -9.708 21.706 5.671 1.00 85.00 102 ARG A C 1
ATOM 826 O O . ARG A 1 102 ? -9.113 22.775 5.588 1.00 85.00 102 ARG A O 1
ATOM 833 N N . ASP A 1 103 ? -9.112 20.575 6.033 1.00 78.75 103 ASP A N 1
ATOM 834 C CA . ASP A 1 103 ? -7.757 20.529 6.576 1.00 78.75 103 ASP A CA 1
ATOM 835 C C . ASP A 1 103 ? -6.822 19.735 5.644 1.00 78.75 103 ASP A C 1
ATOM 837 O O . ASP A 1 103 ? -6.685 18.515 5.741 1.00 78.75 103 ASP A O 1
ATOM 841 N N . ARG A 1 104 ? -6.121 20.440 4.741 1.00 72.19 104 ARG A N 1
ATOM 842 C CA . ARG A 1 104 ? -5.202 19.830 3.752 1.00 72.19 104 ARG A CA 1
ATOM 843 C C . ARG A 1 104 ? -4.053 19.024 4.376 1.00 72.19 104 ARG A C 1
ATOM 845 O O . ARG A 1 104 ? -3.536 18.114 3.736 1.00 72.19 104 ARG A O 1
ATOM 852 N N . SER A 1 105 ? -3.657 19.328 5.612 1.00 72.56 105 SER A N 1
ATOM 853 C CA . SER A 1 105 ? -2.639 18.572 6.360 1.00 72.56 105 SER A CA 1
ATOM 854 C C . SER A 1 105 ? -3.106 17.167 6.757 1.00 72.56 105 SER A C 1
ATOM 856 O O . SER A 1 105 ? -2.284 16.260 6.878 1.00 72.56 105 SER A O 1
ATOM 858 N N . LEU A 1 106 ? -4.420 16.947 6.887 1.00 67.56 106 LEU A N 1
ATOM 859 C CA . LEU A 1 106 ? -4.981 15.623 7.174 1.00 67.56 106 LEU A CA 1
ATOM 860 C C . LEU A 1 106 ? -4.804 14.666 5.996 1.00 67.56 106 LEU A C 1
ATOM 862 O O . LEU A 1 106 ? -4.829 13.453 6.189 1.00 67.56 106 LEU A O 1
ATOM 866 N N . MET A 1 107 ? -4.606 15.201 4.788 1.00 68.19 107 MET A N 1
ATOM 867 C CA . MET A 1 107 ? -4.416 14.411 3.579 1.00 68.19 107 MET A CA 1
ATOM 868 C C . MET A 1 107 ? -3.044 13.725 3.539 1.00 68.19 107 MET A C 1
ATOM 870 O O . MET A 1 107 ? -2.944 12.607 3.043 1.00 68.19 107 MET A O 1
ATOM 874 N N . THR A 1 108 ? -1.994 14.347 4.090 1.00 66.62 108 THR A N 1
ATOM 875 C CA . THR A 1 108 ? -0.621 13.815 4.019 1.00 66.62 108 THR A CA 1
ATOM 876 C C . THR A 1 108 ? -0.293 12.825 5.138 1.00 66.62 108 THR A C 1
ATOM 878 O O . THR A 1 108 ? 0.427 11.863 4.892 1.00 66.62 108 THR A O 1
ATOM 881 N N . MET A 1 109 ? -0.846 13.000 6.347 1.00 76.19 109 MET A N 1
ATOM 882 C CA . MET A 1 109 ? -0.519 12.169 7.526 1.00 76.19 109 MET A CA 1
ATOM 883 C C . MET A 1 109 ? -1.725 11.414 8.104 1.00 76.19 109 MET A C 1
ATOM 885 O O . MET A 1 109 ? -1.802 11.149 9.310 1.00 76.19 109 MET A O 1
ATOM 889 N N . ARG A 1 110 ? -2.683 11.044 7.244 1.00 77.00 110 ARG A N 1
ATOM 890 C CA . ARG A 1 110 ? -3.964 10.466 7.666 1.00 77.00 110 ARG A CA 1
ATOM 891 C C . ARG A 1 110 ? -3.824 9.196 8.510 1.00 77.00 110 ARG A C 1
ATOM 893 O O . ARG A 1 110 ? -4.318 9.135 9.633 1.00 77.00 110 ARG A O 1
ATOM 900 N N . PHE A 1 111 ? -3.160 8.176 7.971 1.00 77.25 111 PHE A N 1
ATOM 901 C CA . PHE A 1 111 ? -3.103 6.857 8.608 1.00 77.25 111 PHE A CA 1
ATOM 902 C C . PHE A 1 111 ? -2.121 6.808 9.779 1.00 77.25 111 PHE A C 1
ATOM 904 O O . PHE A 1 111 ? -2.403 6.152 10.772 1.00 77.25 111 PHE A O 1
ATOM 911 N N . ALA A 1 112 ? -0.998 7.525 9.692 1.00 70.50 112 ALA A N 1
ATOM 912 C CA . ALA A 1 112 ? 0.043 7.473 10.716 1.00 70.50 112 ALA A CA 1
ATOM 913 C C . ALA A 1 112 ? -0.334 8.230 12.002 1.00 70.50 112 ALA A C 1
ATOM 915 O O . ALA A 1 112 ? -0.014 7.771 13.096 1.00 70.50 112 ALA A O 1
ATOM 916 N N . ILE A 1 113 ? -1.003 9.383 11.880 1.00 78.62 113 ILE A N 1
ATOM 917 C CA . ILE A 1 113 ? -1.226 10.297 13.013 1.00 78.62 113 ILE A CA 1
ATOM 918 C C . ILE A 1 113 ? -2.712 10.503 13.290 1.00 78.62 113 ILE A C 1
ATOM 920 O O . ILE A 1 113 ? -3.139 10.396 14.439 1.00 78.62 113 ILE A O 1
ATOM 924 N N . HIS A 1 114 ? -3.515 10.779 12.262 1.00 83.25 114 HIS A N 1
ATOM 925 C CA . HIS A 1 114 ? -4.914 11.149 12.481 1.00 83.25 114 HIS A CA 1
ATOM 926 C C . HIS A 1 114 ? -5.788 9.964 12.863 1.00 83.25 114 HIS A C 1
ATOM 928 O O . HIS A 1 114 ? -6.580 10.076 13.795 1.00 83.25 114 HIS A O 1
ATOM 934 N N . PHE A 1 115 ? -5.599 8.806 12.232 1.00 85.75 115 PHE A N 1
ATOM 935 C CA . PHE A 1 115 ? -6.408 7.636 12.555 1.00 85.75 115 PHE A CA 1
ATOM 936 C C . PHE A 1 115 ? -6.301 7.214 14.038 1.00 85.75 115 PHE A C 1
ATOM 938 O O . PHE A 1 115 ? -7.347 7.092 14.679 1.00 85.75 115 PHE A O 1
ATOM 945 N N . PRO A 1 116 ? -5.105 7.081 14.655 1.00 86.31 116 PRO A N 1
ATOM 946 C CA . PRO A 1 116 ? -5.020 6.766 16.082 1.00 86.31 116 PRO A CA 1
ATOM 947 C C . PRO A 1 116 ? -5.632 7.836 17.003 1.00 86.31 116 PRO A C 1
ATOM 949 O O . PRO A 1 116 ? -6.120 7.499 18.082 1.00 86.31 116 PRO A O 1
ATOM 952 N N . LEU A 1 117 ? -5.629 9.111 16.593 1.00 86.75 117 LEU A N 1
ATOM 953 C CA . LEU A 1 117 ? -6.276 10.208 17.328 1.00 86.75 117 LEU A CA 1
ATOM 954 C C . LEU A 1 117 ? -7.808 10.152 17.231 1.00 86.75 117 LEU A C 1
ATOM 956 O O . LEU A 1 117 ? -8.498 10.535 18.176 1.00 86.75 117 LEU A O 1
ATOM 960 N N . GLU A 1 118 ? -8.346 9.649 16.120 1.00 86.75 118 GLU A N 1
ATOM 961 C CA . GLU A 1 118 ? -9.787 9.473 15.911 1.00 86.75 118 GLU A CA 1
ATOM 962 C C . GLU A 1 118 ? -10.342 8.226 16.622 1.00 86.75 118 GLU A C 1
ATOM 964 O O . GLU A 1 118 ? -11.495 8.230 17.059 1.00 86.75 118 GLU A O 1
ATOM 969 N N . LEU A 1 119 ? -9.531 7.176 16.816 1.00 87.12 119 LEU A N 1
ATOM 970 C CA . LEU A 1 119 ? -9.928 5.930 17.497 1.00 87.12 119 LEU A CA 1
ATOM 971 C C . LEU A 1 119 ? -10.697 6.110 18.826 1.00 87.12 119 LEU A C 1
ATOM 973 O O . LEU A 1 119 ? -11.729 5.449 18.992 1.00 87.12 119 LEU A O 1
ATOM 977 N N . PRO A 1 120 ? -10.279 6.956 19.794 1.00 87.88 120 PRO A N 1
ATOM 978 C CA . PRO A 1 120 ? -11.041 7.157 21.031 1.00 87.88 120 PRO A CA 1
ATOM 979 C C . PRO A 1 120 ? -12.411 7.803 20.793 1.00 87.88 120 PRO A C 1
ATOM 981 O O . PRO A 1 120 ? -13.371 7.468 21.488 1.00 87.88 120 PRO A O 1
ATOM 984 N N . ILE A 1 121 ? -12.525 8.697 19.808 1.00 89.44 121 ILE A N 1
ATOM 985 C CA . ILE A 1 121 ? -13.792 9.340 19.439 1.00 89.44 121 ILE A CA 1
ATOM 986 C C . ILE A 1 121 ? -14.729 8.288 18.838 1.00 89.44 121 ILE A C 1
ATOM 988 O O . ILE A 1 121 ? -15.854 8.129 19.306 1.00 89.44 121 ILE A O 1
ATOM 992 N N . ILE A 1 122 ? -14.225 7.488 17.895 1.00 88.62 122 ILE A N 1
ATOM 993 C CA . ILE A 1 122 ? -14.968 6.393 17.252 1.00 88.62 122 ILE A CA 1
ATOM 994 C C . ILE A 1 122 ? -15.441 5.366 18.285 1.00 88.62 122 ILE A C 1
ATOM 996 O O . ILE A 1 122 ? -16.556 4.860 18.195 1.00 88.62 122 ILE A O 1
ATOM 1000 N N . THR A 1 123 ? -14.614 5.068 19.289 1.00 88.00 123 THR A N 1
ATOM 1001 C CA . THR A 1 123 ? -14.972 4.131 20.364 1.00 88.00 123 THR A CA 1
ATOM 1002 C C . THR A 1 123 ? -16.167 4.645 21.169 1.00 88.00 123 THR A C 1
ATOM 1004 O O . THR A 1 123 ? -17.102 3.885 21.416 1.00 88.00 123 THR A O 1
ATOM 1007 N N . ARG A 1 124 ? -16.197 5.943 21.505 1.00 89.31 124 ARG A N 1
ATOM 1008 C CA . ARG A 1 124 ? -17.334 6.572 22.200 1.00 89.31 124 ARG A CA 1
ATOM 1009 C C . ARG A 1 124 ? -18.587 6.633 21.323 1.00 89.31 124 ARG A C 1
ATOM 1011 O O . ARG A 1 124 ? -19.668 6.275 21.782 1.00 89.31 124 ARG A O 1
ATOM 1018 N N . GLU A 1 125 ? -18.449 7.036 20.059 1.00 89.44 125 GLU A N 1
ATOM 1019 C CA . GLU A 1 125 ? -19.563 7.103 19.098 1.00 89.44 125 GLU A CA 1
ATOM 1020 C C . GLU A 1 125 ? -20.174 5.706 18.849 1.00 89.44 125 GLU A C 1
ATOM 1022 O O . GLU A 1 125 ? -21.397 5.550 18.770 1.00 89.44 125 GLU A O 1
ATOM 1027 N N . HIS A 1 126 ? -19.336 4.664 18.802 1.00 85.44 126 HIS A N 1
ATOM 1028 C CA . HIS A 1 126 ? -19.782 3.279 18.667 1.00 85.44 126 HIS A CA 1
ATOM 1029 C C . HIS A 1 126 ? -20.446 2.739 19.940 1.00 85.44 126 HIS A C 1
ATOM 1031 O O . HIS A 1 126 ? -21.470 2.060 19.840 1.00 85.44 126 HIS A O 1
ATOM 1037 N N . PHE A 1 127 ? -19.915 3.061 21.126 1.00 86.38 127 PHE A N 1
ATOM 1038 C CA . PHE A 1 127 ? -20.522 2.685 22.408 1.00 86.38 127 PHE A CA 1
ATOM 1039 C C . PHE A 1 127 ? -21.928 3.282 22.564 1.00 86.38 127 PHE A C 1
ATOM 1041 O O . PHE A 1 127 ? -22.864 2.577 22.941 1.00 86.38 127 PHE A O 1
ATOM 1048 N N . ASN A 1 128 ? -22.109 4.535 22.137 1.00 88.25 128 ASN A N 1
ATOM 1049 C CA . ASN A 1 128 ? -23.411 5.207 22.083 1.00 88.25 128 ASN A CA 1
ATOM 1050 C C . ASN A 1 128 ? -24.330 4.699 20.953 1.00 88.25 128 ASN A C 1
ATOM 1052 O O . ASN A 1 128 ? -25.424 5.229 20.766 1.00 88.25 128 ASN A O 1
ATOM 1056 N N . ARG A 1 129 ? -23.904 3.682 20.188 1.00 84.75 129 ARG A N 1
ATOM 1057 C CA . ARG A 1 129 ? -24.648 3.067 19.077 1.00 84.75 129 ARG A CA 1
ATOM 1058 C C . ARG A 1 129 ? -25.128 4.073 18.026 1.00 84.75 129 ARG A C 1
ATOM 1060 O O . ARG A 1 129 ? -26.208 3.915 17.463 1.00 84.75 129 ARG A O 1
ATOM 1067 N N . TRP A 1 130 ? -24.326 5.091 17.719 1.00 84.94 130 TRP A N 1
ATOM 1068 C CA . TRP A 1 130 ? -24.682 6.058 16.674 1.00 84.94 130 TRP A CA 1
ATOM 1069 C C . TRP A 1 130 ? -24.615 5.450 15.270 1.00 84.94 130 TRP A C 1
ATOM 1071 O O . TRP A 1 130 ? -25.457 5.747 14.423 1.00 84.94 130 TRP A O 1
ATOM 1081 N N . TYR A 1 131 ? -23.638 4.573 15.024 1.00 87.06 131 TYR A N 1
ATOM 1082 C CA . TYR A 1 131 ? -23.465 3.885 13.746 1.00 87.06 131 TYR A CA 1
ATOM 1083 C C . TYR A 1 131 ? -22.757 2.532 13.897 1.00 87.06 131 TYR A C 1
ATOM 1085 O O . TYR A 1 131 ? -22.094 2.235 14.901 1.00 87.06 131 TYR A O 1
ATOM 1093 N N . SER A 1 132 ? -22.886 1.694 12.866 1.00 86.50 132 SER A N 1
ATOM 1094 C CA . SER A 1 132 ? -22.181 0.415 12.791 1.00 86.50 132 SER A CA 1
ATOM 1095 C C . SER A 1 132 ? -20.706 0.599 12.415 1.00 86.50 132 SER A C 1
ATOM 1097 O O . SER A 1 132 ? -20.361 1.374 11.522 1.00 86.50 132 SER A O 1
ATOM 1099 N N . LEU A 1 133 ? -19.814 -0.168 13.048 1.00 87.12 133 LEU A N 1
ATOM 1100 C CA . LEU A 1 133 ? -18.374 -0.097 12.767 1.00 87.12 133 LEU A CA 1
ATOM 1101 C C . LEU A 1 133 ? -18.034 -0.462 11.311 1.00 87.12 133 LEU A C 1
ATOM 1103 O O . LEU A 1 133 ? -17.093 0.071 10.729 1.00 87.12 133 LEU A O 1
ATOM 1107 N N . ARG A 1 134 ? -18.832 -1.351 10.706 1.00 89.44 134 ARG A N 1
ATOM 1108 C CA . ARG A 1 134 ? -18.720 -1.735 9.291 1.00 89.44 134 ARG A CA 1
ATOM 1109 C C . ARG A 1 134 ? -19.009 -0.557 8.363 1.00 89.44 134 ARG A C 1
ATOM 1111 O O . ARG A 1 134 ? -18.237 -0.335 7.437 1.00 89.44 134 ARG A O 1
ATOM 1118 N N . ALA A 1 135 ? -20.082 0.199 8.625 1.00 88.69 135 ALA A N 1
ATOM 1119 C CA . ALA A 1 135 ? -20.427 1.376 7.827 1.00 88.69 135 ALA A CA 1
ATOM 1120 C C . ALA A 1 135 ? -19.312 2.422 7.886 1.00 88.69 135 ALA A C 1
ATOM 1122 O O . ALA A 1 135 ? -18.920 2.948 6.850 1.00 88.69 135 ALA A O 1
ATOM 1123 N N . TYR A 1 136 ? -18.757 2.659 9.079 1.00 89.50 136 TYR A N 1
ATOM 1124 C CA . TYR A 1 136 ? -17.627 3.567 9.263 1.00 89.50 136 TYR A CA 1
ATOM 1125 C C . TYR A 1 136 ? -16.382 3.122 8.490 1.00 89.50 136 TYR A C 1
ATOM 1127 O O . TYR A 1 136 ? -15.828 3.909 7.730 1.00 89.50 136 TYR A O 1
ATOM 1135 N N . TYR A 1 137 ? -15.973 1.857 8.625 1.00 90.25 137 TYR A N 1
ATOM 1136 C CA . TYR A 1 137 ? -14.770 1.349 7.961 1.00 90.25 137 TYR A CA 1
ATOM 1137 C C . TYR A 1 137 ? -14.866 1.426 6.428 1.00 90.25 137 TYR A C 1
ATOM 1139 O O . TYR A 1 137 ? -13.907 1.808 5.752 1.00 90.25 137 TYR A O 1
ATOM 1147 N N . ILE A 1 138 ? -16.037 1.097 5.872 1.00 91.06 138 ILE A N 1
ATOM 1148 C CA . ILE A 1 138 ? -16.283 1.168 4.426 1.00 91.06 138 ILE A CA 1
ATOM 1149 C C . ILE A 1 138 ? -16.355 2.631 3.964 1.00 91.06 138 ILE A C 1
ATOM 1151 O O . ILE A 1 138 ? -15.725 2.970 2.967 1.00 91.06 138 ILE A O 1
ATOM 1155 N N . ALA A 1 139 ? -17.045 3.511 4.700 1.00 91.00 139 ALA A N 1
ATOM 1156 C CA . ALA A 1 139 ? -17.101 4.945 4.395 1.00 91.00 139 ALA A CA 1
ATOM 1157 C C . ALA A 1 139 ? -15.710 5.586 4.382 1.00 91.00 139 ALA A C 1
ATOM 1159 O O . ALA A 1 139 ? -15.374 6.299 3.439 1.00 91.00 139 ALA A O 1
ATOM 1160 N N . MET A 1 140 ? -14.886 5.275 5.385 1.00 88.19 140 MET A N 1
ATOM 1161 C CA . MET A 1 140 ? -13.504 5.738 5.463 1.00 88.19 140 MET A CA 1
ATOM 1162 C C . MET A 1 140 ? -12.689 5.251 4.259 1.00 88.19 140 MET A C 1
ATOM 1164 O O . MET A 1 140 ? -12.082 6.063 3.570 1.00 88.19 140 MET A O 1
ATOM 1168 N N . THR A 1 141 ? -12.741 3.950 3.956 1.00 90.19 141 THR A N 1
ATOM 1169 C CA . THR A 1 141 ? -11.985 3.366 2.835 1.00 90.19 141 THR A CA 1
ATOM 1170 C C . THR A 1 141 ? -12.385 3.982 1.494 1.00 90.19 141 THR A C 1
ATOM 1172 O O . THR A 1 141 ? -11.514 4.298 0.691 1.00 90.19 141 THR A O 1
ATOM 1175 N N . VAL A 1 142 ? -13.682 4.196 1.251 1.00 91.38 142 VAL A N 1
ATOM 1176 C CA . VAL A 1 142 ? -14.170 4.814 0.006 1.00 91.38 142 VAL A CA 1
ATOM 1177 C C . VAL A 1 142 ? -13.746 6.280 -0.094 1.00 91.38 142 VAL A C 1
ATOM 1179 O O . VAL A 1 142 ? -13.375 6.729 -1.176 1.00 91.38 142 VAL A O 1
ATOM 1182 N N . ALA A 1 143 ? -13.751 7.018 1.017 1.00 89.12 143 ALA A N 1
ATOM 1183 C CA . ALA A 1 143 ? -13.315 8.411 1.030 1.00 89.12 143 ALA A CA 1
ATOM 1184 C C . ALA A 1 143 ? -11.815 8.579 0.717 1.00 89.12 143 ALA A C 1
ATOM 1186 O O . ALA A 1 143 ? -11.417 9.624 0.205 1.00 89.12 143 ALA A O 1
ATOM 1187 N N . ASP A 1 144 ? -10.992 7.560 0.984 1.00 87.06 144 ASP A N 1
ATOM 1188 C CA . ASP A 1 144 ? -9.549 7.589 0.715 1.00 87.06 144 ASP A CA 1
ATOM 1189 C C . ASP A 1 144 ? -9.186 7.296 -0.752 1.00 87.06 144 ASP A C 1
ATOM 1191 O O . ASP A 1 144 ? -8.135 7.736 -1.219 1.00 87.06 144 ASP A O 1
ATOM 1195 N N . ILE A 1 145 ? -10.045 6.597 -1.506 1.00 90.38 145 ILE A N 1
ATOM 1196 C CA . ILE A 1 145 ? -9.805 6.237 -2.917 1.00 90.38 145 ILE A CA 1
ATOM 1197 C C . ILE A 1 145 ? -9.494 7.456 -3.808 1.00 90.38 145 ILE A C 1
ATOM 1199 O O . ILE A 1 145 ? -8.453 7.432 -4.471 1.00 90.38 145 ILE A O 1
ATOM 1203 N N . PRO A 1 146 ? -10.330 8.516 -3.864 1.00 89.56 146 PRO A N 1
ATOM 1204 C CA . PRO A 1 146 ? -10.088 9.640 -4.773 1.00 89.56 146 PRO A CA 1
ATOM 1205 C C . PRO A 1 146 ? -8.817 10.415 -4.418 1.00 89.56 146 PRO A C 1
ATOM 1207 O O . PRO A 1 146 ? -8.087 10.855 -5.304 1.00 89.56 146 PRO A O 1
ATOM 1210 N N . ILE A 1 147 ? -8.526 10.538 -3.123 1.00 86.81 147 ILE A N 1
ATOM 1211 C CA . ILE A 1 147 ? -7.314 11.190 -2.626 1.00 86.81 147 ILE A CA 1
ATOM 1212 C C . ILE A 1 147 ? -6.083 10.398 -3.047 1.00 86.81 147 ILE A C 1
ATOM 1214 O O . ILE A 1 147 ? -5.143 10.964 -3.602 1.00 86.81 147 ILE A O 1
ATOM 1218 N N . GLN A 1 148 ? -6.104 9.082 -2.829 1.00 90.19 148 GLN A N 1
ATOM 1219 C CA . GLN A 1 148 ? -4.981 8.231 -3.186 1.00 90.19 148 GLN A CA 1
ATOM 1220 C C . GLN A 1 148 ? -4.732 8.240 -4.695 1.00 90.19 148 GLN A C 1
ATOM 1222 O O . GLN A 1 148 ? -3.581 8.322 -5.117 1.00 90.19 148 GLN A O 1
ATOM 1227 N N . LEU A 1 149 ? -5.797 8.217 -5.499 1.00 92.06 149 LEU A N 1
ATOM 1228 C CA . LEU A 1 149 ? -5.696 8.310 -6.951 1.00 92.06 149 LEU A CA 1
ATOM 1229 C C . LEU A 1 149 ? -5.028 9.622 -7.383 1.00 92.06 149 LEU A C 1
ATOM 1231 O O . LEU A 1 149 ? -4.088 9.592 -8.174 1.00 92.06 149 LEU A O 1
ATOM 1235 N N . LEU A 1 150 ? -5.459 10.760 -6.831 1.00 90.88 150 LEU A N 1
ATOM 1236 C CA . LEU A 1 150 ? -4.886 12.070 -7.149 1.00 90.88 150 LEU A CA 1
ATOM 1237 C C . LEU A 1 150 ? -3.398 12.153 -6.778 1.00 90.88 150 LEU A C 1
ATOM 1239 O O . LEU A 1 150 ? -2.581 12.595 -7.589 1.00 90.88 150 LEU A O 1
ATOM 1243 N N . CYS A 1 151 ? -3.032 11.708 -5.573 1.00 89.94 151 CYS A N 1
ATOM 1244 C CA . CYS A 1 151 ? -1.643 11.691 -5.115 1.00 89.94 151 CYS A CA 1
ATOM 1245 C C . CYS A 1 151 ? -0.761 10.794 -5.993 1.00 89.94 151 CYS A C 1
ATOM 1247 O O . CYS A 1 151 ? 0.319 11.216 -6.408 1.00 89.94 151 CYS A O 1
ATOM 1249 N N . THR A 1 152 ? -1.226 9.584 -6.314 1.00 92.81 152 THR A N 1
ATOM 1250 C CA . THR A 1 152 ? -0.478 8.633 -7.144 1.00 92.81 152 THR A CA 1
ATOM 1251 C C . THR A 1 152 ? -0.300 9.153 -8.570 1.00 92.81 152 THR A C 1
ATOM 1253 O O . THR A 1 152 ? 0.818 9.134 -9.078 1.00 92.81 152 THR A O 1
ATOM 1256 N N . VAL A 1 153 ? -1.350 9.687 -9.203 1.00 92.81 153 VAL A N 1
ATOM 1257 C CA . VAL A 1 153 ? -1.252 10.260 -10.557 1.00 92.81 153 VAL A CA 1
ATOM 1258 C C . VAL A 1 153 ? -0.288 11.445 -10.581 1.00 92.81 153 VAL A C 1
ATOM 1260 O O . VAL A 1 153 ? 0.559 11.521 -11.466 1.00 92.81 153 VAL A O 1
ATOM 1263 N N . THR A 1 154 ? -0.351 12.331 -9.583 1.00 92.94 154 THR A N 1
ATOM 1264 C CA . THR A 1 154 ? 0.559 13.486 -9.491 1.00 92.94 154 THR A CA 1
ATOM 1265 C C . THR A 1 154 ? 2.017 13.036 -9.366 1.00 92.94 154 THR A C 1
ATOM 1267 O O . THR A 1 154 ? 2.886 13.552 -10.067 1.00 92.94 154 THR A O 1
ATOM 1270 N N . TYR A 1 155 ? 2.284 12.035 -8.520 1.00 93.00 155 TYR A N 1
ATOM 1271 C CA . TYR A 1 155 ? 3.611 11.434 -8.372 1.00 93.00 155 TYR A CA 1
ATOM 1272 C C . TYR A 1 155 ? 4.129 10.845 -9.690 1.00 93.00 155 TYR A C 1
ATOM 1274 O O . TYR A 1 155 ? 5.280 11.078 -10.057 1.00 93.00 155 TYR A O 1
ATOM 1282 N N . ILE A 1 156 ? 3.285 10.122 -10.428 1.00 93.62 156 ILE A N 1
ATOM 1283 C CA . ILE A 1 156 ? 3.676 9.484 -11.690 1.00 93.62 156 ILE A CA 1
ATOM 1284 C C . ILE A 1 156 ? 3.947 10.522 -12.766 1.00 93.62 156 ILE A C 1
ATOM 1286 O O . ILE A 1 156 ? 4.965 10.420 -13.431 1.00 93.62 156 ILE A O 1
ATOM 1290 N N . VAL A 1 157 ? 3.095 11.539 -12.915 1.00 92.88 157 VAL A N 1
ATOM 1291 C CA . VAL A 1 157 ? 3.324 12.608 -13.897 1.00 92.88 157 VAL A CA 1
ATOM 1292 C C . VAL A 1 157 ? 4.706 13.223 -13.675 1.00 92.88 157 VAL A C 1
ATOM 1294 O O . VAL A 1 157 ? 5.513 13.265 -14.597 1.00 92.88 157 VAL A O 1
ATOM 1297 N N . ILE A 1 158 ? 5.033 13.611 -12.441 1.00 94.38 158 ILE A N 1
ATOM 1298 C CA . ILE A 1 158 ? 6.333 14.221 -12.132 1.00 94.38 158 ILE A CA 1
ATOM 1299 C C . ILE A 1 158 ? 7.482 13.239 -12.401 1.00 94.38 158 ILE A C 1
ATOM 1301 O O . ILE A 1 158 ? 8.415 13.560 -13.134 1.00 94.38 158 ILE A O 1
ATOM 1305 N N . THR A 1 159 ? 7.418 12.032 -11.837 1.00 93.44 159 THR A N 1
ATOM 1306 C CA . THR A 1 159 ? 8.528 11.068 -11.918 1.00 93.44 159 THR A CA 1
ATOM 1307 C C . THR A 1 159 ? 8.749 10.517 -13.321 1.00 93.44 159 THR A C 1
ATOM 1309 O O . THR A 1 159 ? 9.898 10.348 -13.725 1.00 93.44 159 THR A O 1
ATOM 1312 N N . TYR A 1 160 ? 7.690 10.282 -14.093 1.00 91.88 160 TYR A N 1
ATOM 1313 C CA . TYR A 1 160 ? 7.783 9.739 -15.447 1.00 91.88 160 TYR A CA 1
ATOM 1314 C C . TYR A 1 160 ? 8.443 10.734 -16.407 1.00 91.88 160 TYR A C 1
ATOM 1316 O O . TYR A 1 160 ? 9.328 10.356 -17.173 1.00 91.88 160 TYR A O 1
ATOM 1324 N N . TYR A 1 161 ? 8.083 12.021 -16.303 1.00 90.38 161 TYR A N 1
ATOM 1325 C CA . TYR A 1 161 ? 8.735 13.078 -17.079 1.00 90.38 161 TYR A CA 1
ATOM 1326 C C . TYR A 1 161 ? 10.170 13.343 -16.606 1.00 90.38 161 TYR A C 1
ATOM 1328 O O . TYR A 1 161 ? 11.058 13.494 -17.440 1.00 90.38 161 TYR A O 1
ATOM 1336 N N . MET A 1 162 ? 10.434 13.336 -15.293 1.00 93.56 162 MET A N 1
ATOM 1337 C CA . MET A 1 162 ? 11.794 13.518 -14.762 1.00 93.56 162 MET A CA 1
ATOM 1338 C C . MET A 1 162 ? 12.757 12.394 -15.163 1.00 93.56 162 MET A C 1
ATOM 1340 O O . MET A 1 162 ? 13.949 12.637 -15.315 1.00 93.56 162 MET A O 1
ATOM 1344 N N . THR A 1 163 ? 12.257 11.168 -15.320 1.00 90.38 163 THR A N 1
ATOM 1345 C CA . THR A 1 163 ? 13.069 9.993 -15.679 1.00 90.38 163 THR A CA 1
ATOM 1346 C C . THR A 1 163 ? 13.177 9.758 -17.187 1.00 90.38 163 THR A C 1
ATOM 1348 O O . THR A 1 163 ? 13.761 8.754 -17.593 1.00 90.38 163 THR A O 1
ATOM 1351 N N . GLY A 1 164 ? 12.618 10.650 -18.017 1.00 87.88 164 GLY A N 1
ATOM 1352 C CA . GLY A 1 164 ? 12.732 10.585 -19.477 1.00 87.88 164 GLY A CA 1
ATOM 1353 C C . GLY A 1 164 ? 12.144 9.315 -20.100 1.00 87.88 164 GLY A C 1
ATOM 1354 O O . GLY A 1 164 ? 12.633 8.849 -21.126 1.00 87.88 164 GLY A O 1
ATOM 1355 N N . GLN A 1 165 ? 11.136 8.703 -19.470 1.00 88.62 165 GLN A N 1
ATOM 1356 C CA . GLN A 1 165 ? 10.543 7.466 -19.982 1.00 88.62 165 GLN A CA 1
ATOM 1357 C C . GLN A 1 165 ? 9.666 7.734 -21.221 1.00 88.62 165 GLN A C 1
ATOM 1359 O O . GLN A 1 165 ? 9.067 8.808 -21.332 1.00 88.62 165 GLN A O 1
ATOM 1364 N N . PRO A 1 166 ? 9.573 6.780 -22.169 1.00 86.94 166 PRO A N 1
ATOM 1365 C CA . PRO A 1 166 ? 8.849 6.974 -23.423 1.00 86.94 166 PRO A CA 1
ATOM 1366 C C . PRO A 1 166 ? 7.360 7.225 -23.148 1.00 86.94 166 PRO A C 1
ATOM 1368 O O . PRO A 1 166 ? 6.764 6.447 -22.407 1.00 86.94 166 PRO A O 1
ATOM 1371 N N . PRO A 1 167 ? 6.724 8.256 -23.736 1.00 86.31 167 PRO A N 1
ATOM 1372 C CA . PRO A 1 167 ? 5.342 8.641 -23.437 1.00 86.31 167 PRO A CA 1
ATOM 1373 C C . PRO A 1 167 ? 4.305 7.696 -24.080 1.00 86.31 167 PRO A C 1
ATOM 1375 O O . PRO A 1 167 ? 3.413 8.112 -24.816 1.00 86.31 167 PRO A O 1
ATOM 1378 N N . GLU A 1 168 ? 4.413 6.399 -23.806 1.00 90.25 168 GLU A N 1
ATOM 1379 C CA . GLU A 1 168 ? 3.483 5.369 -24.254 1.00 90.25 168 GLU A CA 1
ATOM 1380 C C . GLU A 1 168 ? 2.363 5.188 -23.223 1.00 90.25 168 GLU A C 1
ATOM 1382 O O . GLU A 1 168 ? 2.595 4.734 -22.098 1.00 90.25 168 GLU A O 1
ATOM 1387 N N . ALA A 1 169 ? 1.120 5.484 -23.617 1.00 90.44 169 ALA A N 1
ATOM 1388 C CA . ALA A 1 169 ? -0.046 5.397 -22.731 1.00 90.44 169 ALA A CA 1
ATOM 1389 C C . ALA A 1 169 ? -0.220 4.005 -22.093 1.00 90.44 169 ALA A C 1
ATOM 1391 O O . ALA A 1 169 ? -0.623 3.902 -20.935 1.00 90.44 169 ALA A O 1
ATOM 1392 N N . PHE A 1 170 ? 0.133 2.939 -22.819 1.00 92.06 170 PHE A N 1
ATOM 1393 C CA . PHE A 1 170 ? 0.098 1.568 -22.309 1.00 92.06 170 PHE A CA 1
ATOM 1394 C C . PHE A 1 170 ? 1.045 1.375 -21.113 1.00 92.06 170 PHE A C 1
ATOM 1396 O O . PHE A 1 170 ? 0.616 0.921 -20.053 1.00 92.06 170 PHE A O 1
ATOM 1403 N N . ARG A 1 171 ? 2.312 1.793 -21.238 1.00 91.50 171 ARG A N 1
ATOM 1404 C CA . ARG A 1 171 ? 3.321 1.668 -20.171 1.00 91.50 171 ARG A CA 1
ATOM 1405 C C . ARG A 1 171 ? 2.999 2.552 -18.976 1.00 91.50 171 ARG A C 1
ATOM 1407 O O . ARG A 1 171 ? 3.096 2.100 -17.837 1.00 91.50 171 ARG A O 1
ATOM 1414 N N . ILE A 1 172 ? 2.563 3.787 -19.233 1.00 93.56 172 ILE A N 1
ATOM 1415 C CA . ILE A 1 172 ? 2.119 4.711 -18.182 1.00 93.56 172 ILE A CA 1
ATOM 1416 C C . ILE A 1 172 ? 0.936 4.105 -17.422 1.00 93.56 172 ILE A C 1
ATOM 1418 O O . ILE A 1 172 ? 0.933 4.125 -16.193 1.00 93.56 172 ILE A O 1
ATOM 1422 N N . GLY A 1 173 ? -0.039 3.517 -18.122 1.00 93.62 173 GLY A N 1
ATOM 1423 C CA . GLY A 1 173 ? -1.193 2.860 -17.509 1.00 93.62 173 GLY A CA 1
ATOM 1424 C C . GLY A 1 173 ? -0.804 1.682 -16.612 1.00 93.62 173 GLY A C 1
ATOM 1425 O O . GLY A 1 173 ? -1.256 1.610 -15.469 1.00 93.62 173 GLY A O 1
ATOM 1426 N N . LEU A 1 174 ? 0.082 0.798 -17.086 1.00 94.44 174 LEU A N 1
ATOM 1427 C CA . LEU A 1 174 ? 0.579 -0.339 -16.302 1.00 94.44 174 LEU A CA 1
ATOM 1428 C C . LEU A 1 174 ? 1.357 0.108 -15.059 1.00 94.44 174 LEU A C 1
ATOM 1430 O O . LEU A 1 174 ? 1.120 -0.401 -13.963 1.00 94.44 174 LEU A O 1
ATOM 1434 N N . PHE A 1 175 ? 2.249 1.088 -15.212 1.00 94.56 175 PHE A N 1
ATOM 1435 C CA . PHE A 1 175 ? 3.014 1.639 -14.095 1.00 94.56 175 PHE A CA 1
ATOM 1436 C C . PHE A 1 175 ? 2.092 2.326 -13.078 1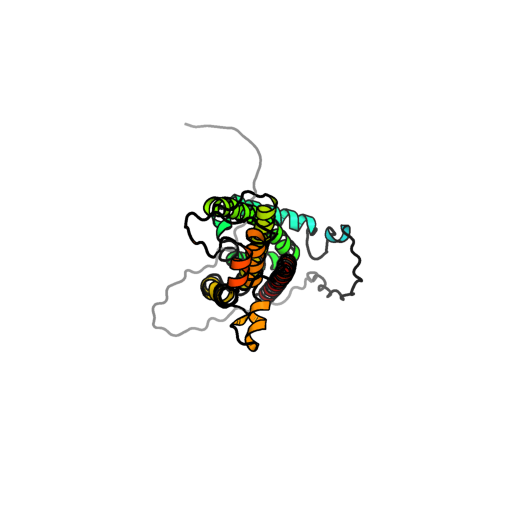.00 94.56 175 PHE A C 1
ATOM 1438 O O . PHE A 1 175 ? 2.210 2.100 -11.874 1.00 94.56 175 PHE A O 1
ATOM 1445 N N . THR A 1 176 ? 1.097 3.075 -13.564 1.00 95.12 176 THR A N 1
ATOM 1446 C CA . THR A 1 176 ? 0.085 3.723 -12.720 1.00 95.12 176 THR A CA 1
ATOM 1447 C C . THR A 1 176 ? -0.714 2.718 -11.909 1.00 95.12 176 THR A C 1
ATOM 1449 O O . THR A 1 176 ? -0.916 2.924 -10.712 1.00 95.12 176 THR A O 1
ATOM 1452 N N . LEU A 1 177 ? -1.130 1.615 -12.532 1.00 95.62 177 LEU A N 1
ATOM 1453 C CA . LEU A 1 177 ? -1.860 0.549 -11.857 1.00 95.62 177 LEU A CA 1
ATOM 1454 C C . LEU A 1 177 ? -1.039 -0.059 -10.712 1.00 95.62 177 LEU A C 1
ATOM 1456 O O . LEU A 1 177 ? -1.553 -0.184 -9.601 1.00 95.62 177 LEU A O 1
ATOM 1460 N N . ILE A 1 178 ? 0.232 -0.396 -10.953 1.00 96.19 178 ILE A N 1
ATOM 1461 C CA . ILE A 1 178 ? 1.104 -0.963 -9.914 1.00 96.19 178 ILE A CA 1
ATOM 1462 C C . ILE A 1 178 ? 1.319 0.036 -8.779 1.00 96.19 178 ILE A C 1
ATOM 1464 O O . ILE A 1 178 ? 1.096 -0.313 -7.621 1.00 96.19 178 ILE A O 1
ATOM 1468 N N . CYS A 1 179 ? 1.672 1.289 -9.076 1.00 95.94 179 CYS A N 1
ATOM 1469 C CA . CYS A 1 179 ? 1.856 2.311 -8.045 1.00 95.94 179 CYS A CA 1
ATOM 1470 C C . CYS A 1 179 ? 0.585 2.539 -7.210 1.00 95.94 179 CYS A C 1
ATOM 1472 O O . CYS A 1 179 ? 0.673 2.740 -5.997 1.00 95.94 179 CYS A O 1
ATOM 1474 N N . LEU A 1 180 ? -0.598 2.480 -7.829 1.00 95.88 180 LEU A N 1
ATOM 1475 C CA . LEU A 1 180 ? -1.874 2.604 -7.125 1.00 95.88 180 LEU A CA 1
ATOM 1476 C C . LEU A 1 180 ? -2.121 1.414 -6.187 1.00 95.88 180 LEU A C 1
ATOM 1478 O O . LEU A 1 180 ? -2.469 1.616 -5.023 1.00 95.88 180 LEU A O 1
ATOM 1482 N N . MET A 1 181 ? -1.883 0.188 -6.660 1.00 95.88 181 MET A N 1
ATOM 1483 C CA . MET A 1 181 ? -2.020 -1.027 -5.849 1.00 95.88 181 MET A CA 1
ATOM 1484 C C . MET A 1 181 ? -1.064 -1.021 -4.655 1.00 95.88 181 MET A C 1
ATOM 1486 O O . MET A 1 181 ? -1.474 -1.296 -3.528 1.00 95.88 181 MET A O 1
ATOM 1490 N N . VAL A 1 182 ? 0.194 -0.636 -4.874 1.00 95.69 182 VAL A N 1
ATOM 1491 C CA . VAL A 1 182 ? 1.203 -0.513 -3.812 1.00 95.69 182 VAL A CA 1
ATOM 1492 C C . VAL A 1 182 ? 0.768 0.502 -2.766 1.00 95.69 182 VAL A C 1
ATOM 1494 O O . VAL A 1 182 ? 0.858 0.228 -1.569 1.00 95.69 182 VAL A O 1
ATOM 1497 N N . ALA A 1 183 ? 0.238 1.646 -3.196 1.00 94.12 183 ALA A N 1
ATOM 1498 C CA . ALA A 1 183 ? -0.258 2.648 -2.272 1.00 94.12 183 ALA A CA 1
ATOM 1499 C C . ALA A 1 183 ? -1.450 2.136 -1.447 1.00 94.12 183 ALA A C 1
ATOM 1501 O O . ALA A 1 183 ? -1.487 2.337 -0.234 1.00 94.12 183 ALA A O 1
ATOM 1502 N N . TRP A 1 184 ? -2.394 1.412 -2.054 1.00 93.81 184 TRP A N 1
ATOM 1503 C CA . TRP A 1 184 ? -3.516 0.806 -1.331 1.00 93.81 184 TRP A CA 1
ATOM 1504 C C . TRP A 1 184 ? -3.083 -0.256 -0.317 1.00 93.81 184 TRP A C 1
ATOM 1506 O O . TRP A 1 184 ? -3.630 -0.301 0.791 1.00 93.81 184 TRP A O 1
ATOM 1516 N N . VAL A 1 185 ? -2.095 -1.086 -0.661 1.00 95.31 185 VAL A N 1
ATOM 1517 C CA . VAL A 1 185 ? -1.499 -2.068 0.258 1.00 95.31 185 VAL A CA 1
ATOM 1518 C C . VAL A 1 185 ? -0.798 -1.360 1.420 1.00 95.31 185 VAL A C 1
ATOM 1520 O O . VAL A 1 185 ? -1.056 -1.688 2.580 1.00 95.31 185 VAL A O 1
ATOM 1523 N N . ALA A 1 186 ? 0.017 -0.341 1.132 1.00 93.06 186 ALA A N 1
ATOM 1524 C CA . ALA A 1 186 ? 0.723 0.446 2.141 1.00 93.06 186 ALA A CA 1
ATOM 1525 C C . ALA A 1 186 ? -0.244 1.173 3.091 1.00 93.06 186 ALA A C 1
ATOM 1527 O O . ALA A 1 186 ? -0.027 1.184 4.302 1.00 93.06 186 ALA A O 1
ATOM 1528 N N . GLN A 1 187 ? -1.355 1.709 2.575 1.00 92.12 187 GLN A N 1
ATOM 1529 C CA . GLN A 1 187 ? -2.432 2.259 3.403 1.00 92.12 187 GLN A CA 1
ATOM 1530 C C . GLN A 1 187 ? -3.047 1.200 4.330 1.00 92.12 187 GLN A C 1
ATOM 1532 O O . GLN A 1 187 ? -3.325 1.490 5.491 1.00 92.12 187 GLN A O 1
ATOM 1537 N N . GLY A 1 188 ? -3.252 -0.029 3.841 1.00 92.56 188 GLY A N 1
ATOM 1538 C CA . GLY A 1 188 ? -3.745 -1.145 4.652 1.00 92.56 188 GLY A CA 1
ATOM 1539 C C . GLY A 1 188 ? -2.802 -1.488 5.810 1.00 92.56 188 GLY A C 1
ATOM 1540 O O . GLY A 1 188 ? -3.250 -1.612 6.951 1.00 92.56 188 GLY A O 1
ATOM 1541 N N . LEU A 1 189 ? -1.496 -1.564 5.536 1.00 93.00 189 LEU A N 1
ATOM 1542 C CA . LEU A 1 189 ? -0.470 -1.768 6.562 1.00 93.00 189 LEU A CA 1
ATOM 1543 C C . LEU A 1 189 ? -0.425 -0.599 7.559 1.00 93.00 189 LEU A C 1
ATOM 1545 O O . LEU A 1 189 ? -0.404 -0.820 8.769 1.00 93.00 189 LEU A O 1
ATOM 1549 N N . GLY A 1 190 ? -0.478 0.643 7.072 1.00 91.31 190 GLY A N 1
ATOM 1550 C CA . GLY A 1 190 ? -0.527 1.837 7.916 1.00 91.31 190 GLY A CA 1
ATOM 1551 C C . GLY A 1 190 ? -1.733 1.828 8.856 1.00 91.31 190 GLY A C 1
ATOM 1552 O O . GLY A 1 190 ? -1.588 2.077 10.049 1.00 91.31 190 GLY A O 1
ATOM 1553 N N . LEU A 1 191 ? -2.908 1.449 8.349 1.00 91.12 191 LEU A N 1
ATOM 1554 C CA . LEU A 1 191 ? -4.127 1.306 9.142 1.00 91.12 191 LEU A CA 1
ATOM 1555 C C . LEU A 1 191 ? -4.018 0.194 10.195 1.00 91.12 191 LEU A C 1
ATOM 1557 O O . LEU A 1 191 ? -4.527 0.353 11.306 1.00 91.12 191 LEU A O 1
ATOM 1561 N N . LEU A 1 192 ? -3.348 -0.917 9.876 1.00 92.12 192 LEU A N 1
ATOM 1562 C CA . LEU A 1 192 ? -3.085 -2.005 10.821 1.00 92.12 192 LEU A CA 1
ATOM 1563 C C . LEU A 1 192 ? -2.213 -1.522 11.987 1.00 92.12 192 LEU A C 1
ATOM 1565 O O . LEU A 1 192 ? -2.594 -1.690 13.145 1.00 92.12 192 LEU A O 1
ATOM 1569 N N . VAL A 1 193 ? -1.085 -0.870 11.691 1.00 91.44 193 VAL A N 1
ATOM 1570 C CA . VAL A 1 193 ? -0.171 -0.317 12.706 1.00 91.44 193 VAL A CA 1
ATOM 1571 C C . VAL A 1 193 ? -0.882 0.740 13.553 1.00 91.44 193 VAL A C 1
ATOM 1573 O O . VAL A 1 193 ? -0.820 0.705 14.782 1.00 91.44 193 VAL A O 1
ATOM 1576 N N . ALA A 1 194 ? -1.631 1.632 12.909 1.00 89.88 194 ALA A N 1
ATOM 1577 C CA . ALA A 1 194 ? -2.399 2.679 13.568 1.00 89.88 194 ALA A CA 1
ATOM 1578 C C . ALA A 1 194 ? -3.525 2.126 14.463 1.00 89.88 194 ALA A C 1
ATOM 1580 O O . ALA A 1 194 ? -3.858 2.710 15.493 1.00 89.88 194 ALA A O 1
ATOM 1581 N N . SER A 1 195 ? -4.087 0.968 14.103 1.00 89.31 195 SER A N 1
ATOM 1582 C CA . SER A 1 195 ? -5.069 0.252 14.922 1.00 89.31 195 SER A CA 1
ATOM 1583 C C . SER A 1 195 ? -4.435 -0.470 16.108 1.00 89.31 195 SER A C 1
ATOM 1585 O O . SER A 1 195 ? -5.107 -0.624 17.124 1.00 89.31 195 SER A O 1
ATOM 1587 N N . LEU A 1 196 ? -3.172 -0.897 16.023 1.00 89.69 196 LEU A N 1
ATOM 1588 C CA . LEU A 1 196 ? -2.476 -1.620 17.096 1.00 89.69 196 LEU A CA 1
ATOM 1589 C C . LEU A 1 196 ? -1.907 -0.685 18.166 1.00 89.69 196 LEU A C 1
ATOM 1591 O O . LEU A 1 196 ? -2.068 -0.940 19.359 1.00 89.69 196 LEU A O 1
ATOM 1595 N N . PHE A 1 197 ? -1.267 0.403 17.746 1.00 88.50 197 PHE A N 1
ATOM 1596 C CA . PHE A 1 197 ? -0.473 1.260 18.624 1.00 88.50 197 PHE A CA 1
ATOM 1597 C C . PHE A 1 197 ? -1.141 2.619 18.872 1.00 88.50 197 PHE A C 1
ATOM 1599 O O . PHE A 1 197 ? -2.101 3.003 18.203 1.00 88.50 197 PHE A O 1
ATOM 1606 N N . ASP A 1 198 ? -0.660 3.346 19.880 1.00 87.50 198 ASP A N 1
ATOM 1607 C CA . ASP A 1 198 ? -0.942 4.779 20.035 1.00 87.50 198 ASP A CA 1
ATOM 1608 C C . ASP A 1 198 ? 0.028 5.597 19.175 1.00 87.50 198 ASP A C 1
ATOM 1610 O O . ASP A 1 198 ? 1.076 5.087 18.791 1.00 87.50 198 ASP A O 1
ATOM 1614 N N . VAL A 1 199 ? -0.275 6.874 18.913 1.00 87.12 199 VAL A N 1
ATOM 1615 C CA . VAL A 1 199 ? 0.502 7.742 17.998 1.00 87.12 199 VAL A CA 1
ATOM 1616 C C . VAL A 1 199 ? 2.013 7.695 18.268 1.00 87.12 199 VAL A C 1
ATOM 1618 O O . VAL A 1 199 ? 2.801 7.534 17.340 1.00 87.12 199 VAL A O 1
ATOM 1621 N N . LYS A 1 200 ? 2.423 7.787 19.543 1.00 88.38 200 LYS A N 1
ATOM 1622 C CA . LYS A 1 200 ? 3.842 7.780 19.942 1.00 88.38 200 LYS A CA 1
ATOM 1623 C C . LYS A 1 200 ? 4.533 6.465 19.578 1.00 88.38 200 LYS A C 1
ATOM 1625 O O . LYS A 1 200 ? 5.588 6.472 18.954 1.00 88.38 200 LYS A O 1
ATOM 1630 N N . ASN A 1 201 ? 3.913 5.341 19.930 1.00 89.12 201 ASN A N 1
ATOM 1631 C CA . ASN A 1 201 ? 4.468 4.015 19.669 1.00 89.12 201 ASN A CA 1
ATOM 1632 C C . ASN A 1 201 ? 4.381 3.671 18.176 1.00 89.12 201 ASN A C 1
ATOM 1634 O O . ASN A 1 201 ? 5.313 3.101 17.626 1.00 89.12 201 ASN A O 1
ATOM 1638 N N . GLY A 1 202 ? 3.300 4.063 17.500 1.00 86.56 202 GLY A N 1
ATOM 1639 C CA . GLY A 1 202 ? 3.108 3.851 16.068 1.00 86.56 202 GLY A CA 1
ATOM 1640 C C . GLY A 1 202 ? 4.163 4.559 15.219 1.00 86.56 202 GLY A C 1
ATOM 1641 O O . GLY A 1 202 ? 4.645 3.974 14.255 1.00 86.56 202 GLY A O 1
ATOM 1642 N N . ALA A 1 203 ? 4.587 5.767 15.605 1.00 86.62 203 ALA A N 1
ATOM 1643 C CA . ALA A 1 203 ? 5.668 6.479 14.922 1.00 86.62 203 ALA A CA 1
ATOM 1644 C C . ALA A 1 203 ? 7.024 5.759 15.041 1.00 86.62 203 ALA A C 1
ATOM 1646 O O . ALA A 1 203 ? 7.800 5.759 14.090 1.00 86.62 203 ALA A O 1
ATOM 1647 N N . VAL A 1 204 ? 7.291 5.115 16.183 1.00 89.44 204 VAL A N 1
ATOM 1648 C CA . VAL A 1 204 ? 8.527 4.350 16.406 1.00 89.44 204 VAL A CA 1
ATOM 1649 C C . VAL A 1 204 ? 8.466 2.996 15.706 1.00 89.44 204 VAL A C 1
ATOM 1651 O O . VAL A 1 204 ? 9.396 2.647 14.991 1.00 89.44 204 VAL A O 1
ATOM 1654 N N . PHE A 1 205 ? 7.375 2.243 15.874 1.00 89.44 205 PHE A N 1
ATOM 1655 C CA . PHE A 1 205 ? 7.233 0.881 15.349 1.00 89.44 205 PHE A CA 1
ATOM 1656 C C . PHE A 1 205 ? 6.849 0.816 13.866 1.00 89.44 205 PHE A C 1
ATOM 1658 O O . PHE A 1 205 ? 7.102 -0.200 13.228 1.00 89.44 205 PHE A O 1
ATOM 1665 N N . GLY A 1 206 ? 6.278 1.877 13.291 1.00 88.50 206 GLY A N 1
ATOM 1666 C CA . GLY A 1 206 ? 5.892 1.930 11.877 1.00 88.50 206 GLY A CA 1
ATOM 1667 C C . GLY A 1 206 ? 7.033 1.544 10.926 1.00 88.50 206 GLY A C 1
ATOM 1668 O O . GLY A 1 206 ? 6.863 0.597 10.154 1.00 88.50 206 GLY A O 1
ATOM 1669 N N . PRO A 1 207 ? 8.213 2.190 11.023 1.00 90.44 207 PRO A N 1
ATOM 1670 C CA . PRO A 1 207 ? 9.408 1.798 10.281 1.00 90.44 207 PRO A CA 1
ATOM 1671 C C . PRO A 1 207 ? 9.791 0.322 10.467 1.00 90.44 207 PRO A C 1
ATOM 1673 O O . PRO A 1 207 ? 10.080 -0.359 9.490 1.00 90.44 207 PRO A O 1
ATOM 1676 N N . PHE A 1 208 ? 9.709 -0.222 11.687 1.00 91.81 208 PHE A N 1
ATOM 1677 C CA . PHE A 1 208 ? 10.042 -1.631 11.939 1.00 91.81 208 PHE A CA 1
ATOM 1678 C C . PHE A 1 208 ? 9.139 -2.613 11.186 1.00 91.81 208 PHE A C 1
ATOM 1680 O O . PHE A 1 208 ? 9.606 -3.685 10.815 1.00 91.81 208 PHE A O 1
ATOM 1687 N N . PHE A 1 209 ? 7.877 -2.262 10.922 1.00 91.44 209 PHE A N 1
ATOM 1688 C CA . PHE A 1 209 ? 6.989 -3.112 10.125 1.00 91.44 209 PHE A CA 1
ATOM 1689 C C . PHE A 1 209 ? 7.272 -3.037 8.624 1.00 91.44 209 PHE A C 1
ATOM 1691 O O . PHE A 1 209 ? 7.075 -4.032 7.935 1.00 91.44 209 PHE A O 1
ATOM 1698 N N . ILE A 1 210 ? 7.728 -1.893 8.103 1.00 91.75 210 ILE A N 1
ATOM 1699 C CA . ILE A 1 210 ? 7.994 -1.727 6.664 1.00 91.75 210 ILE A CA 1
ATOM 1700 C C . ILE A 1 210 ? 9.413 -2.156 6.263 1.00 91.75 210 ILE A C 1
ATOM 1702 O O . ILE A 1 210 ? 9.599 -2.684 5.168 1.00 91.75 210 ILE A O 1
ATOM 1706 N N . CYS A 1 211 ? 10.406 -1.989 7.143 1.00 93.38 211 CYS A N 1
ATOM 1707 C CA . CYS A 1 211 ? 11.812 -2.286 6.850 1.00 93.38 211 CYS A CA 1
ATOM 1708 C C . CYS A 1 211 ? 12.060 -3.725 6.358 1.00 93.38 211 CYS A C 1
ATOM 1710 O O . CYS A 1 211 ? 12.765 -3.874 5.360 1.00 93.38 211 CYS A O 1
ATOM 1712 N N . PRO A 1 212 ? 11.480 -4.786 6.958 1.00 91.81 212 PRO A N 1
ATOM 1713 C CA . PRO A 1 212 ? 11.664 -6.146 6.456 1.00 91.81 212 PRO A CA 1
ATOM 1714 C C . PRO A 1 212 ? 11.160 -6.306 5.019 1.00 91.81 212 PRO A C 1
ATOM 1716 O O . PRO A 1 212 ? 11.852 -6.883 4.186 1.00 91.81 212 PRO A O 1
ATOM 1719 N N . PHE A 1 213 ? 9.998 -5.732 4.693 1.00 93.31 213 PHE A N 1
ATOM 1720 C CA . PHE A 1 213 ? 9.467 -5.776 3.329 1.00 93.31 213 PHE A CA 1
ATOM 1721 C C . PHE A 1 213 ? 10.385 -5.062 2.333 1.00 93.31 213 PHE A C 1
ATOM 1723 O O . PHE A 1 213 ? 10.510 -5.506 1.194 1.00 93.31 213 PHE A O 1
ATOM 1730 N N . LEU A 1 214 ? 11.046 -3.984 2.765 1.00 93.50 214 LEU A N 1
ATOM 1731 C CA . LEU A 1 214 ? 11.984 -3.235 1.934 1.00 93.50 214 LEU A CA 1
ATOM 1732 C C . LEU A 1 214 ? 13.272 -4.025 1.671 1.00 93.50 214 LEU A C 1
ATOM 1734 O O . LEU A 1 214 ? 13.716 -4.081 0.528 1.00 93.50 214 LEU A O 1
ATOM 1738 N N . ILE A 1 215 ? 13.847 -4.660 2.696 1.00 92.94 215 ILE A N 1
ATOM 1739 C CA . ILE A 1 215 ? 15.070 -5.470 2.561 1.00 92.94 215 ILE A CA 1
ATOM 1740 C C . ILE A 1 215 ? 14.819 -6.654 1.618 1.00 92.94 215 ILE A C 1
ATOM 1742 O O . ILE A 1 215 ? 15.587 -6.880 0.687 1.00 92.94 215 ILE A O 1
ATOM 1746 N N . PHE A 1 216 ? 13.695 -7.351 1.796 1.00 91.69 216 PHE A N 1
ATOM 1747 C CA . PHE A 1 216 ? 13.287 -8.486 0.960 1.00 91.69 216 PHE A CA 1
ATOM 1748 C C . PHE A 1 216 ? 12.479 -8.065 -0.281 1.00 91.69 216 PHE A C 1
ATOM 1750 O O . PHE A 1 216 ? 11.612 -8.803 -0.744 1.00 91.69 216 PHE A O 1
ATOM 1757 N N . SER A 1 217 ? 12.718 -6.863 -0.816 1.00 91.94 217 SER A N 1
ATOM 1758 C CA . SER A 1 217 ? 12.048 -6.366 -2.030 1.00 91.94 217 SER A CA 1
ATOM 1759 C C . SER A 1 217 ? 12.655 -6.891 -3.335 1.00 91.94 217 SER A C 1
ATOM 1761 O O . SER A 1 217 ? 12.089 -6.657 -4.396 1.00 91.94 217 SER A O 1
ATOM 1763 N N . GLY A 1 218 ? 13.803 -7.571 -3.288 1.00 87.81 218 GLY A N 1
ATOM 1764 C CA . GLY A 1 218 ? 14.543 -7.977 -4.487 1.00 87.81 218 GLY A CA 1
ATOM 1765 C C . GLY A 1 218 ? 15.522 -6.921 -5.012 1.00 87.81 218 GLY A C 1
ATOM 1766 O O . GLY A 1 218 ? 16.306 -7.233 -5.893 1.00 87.81 218 GLY A O 1
ATOM 1767 N N . PHE A 1 219 ? 15.512 -5.693 -4.468 1.00 88.19 219 PHE A N 1
ATOM 1768 C CA . PHE A 1 219 ? 16.488 -4.652 -4.830 1.00 88.19 219 PHE A CA 1
ATOM 1769 C C . PHE A 1 219 ? 17.786 -4.731 -4.012 1.00 88.19 219 PHE A C 1
ATOM 1771 O O . PHE A 1 219 ? 18.870 -4.537 -4.548 1.00 88.19 219 PHE A O 1
ATOM 1778 N N . PHE A 1 220 ? 17.684 -4.979 -2.700 1.00 89.06 220 PHE A N 1
ATOM 1779 C CA . PHE A 1 220 ? 18.854 -5.045 -1.811 1.00 89.06 220 PHE A CA 1
ATOM 1780 C C . PHE A 1 220 ? 19.481 -6.438 -1.758 1.00 89.06 220 PHE A C 1
ATOM 1782 O O . PHE A 1 220 ? 20.695 -6.567 -1.636 1.00 89.06 220 PHE A O 1
ATOM 1789 N N . ILE A 1 221 ? 18.641 -7.471 -1.796 1.00 89.50 2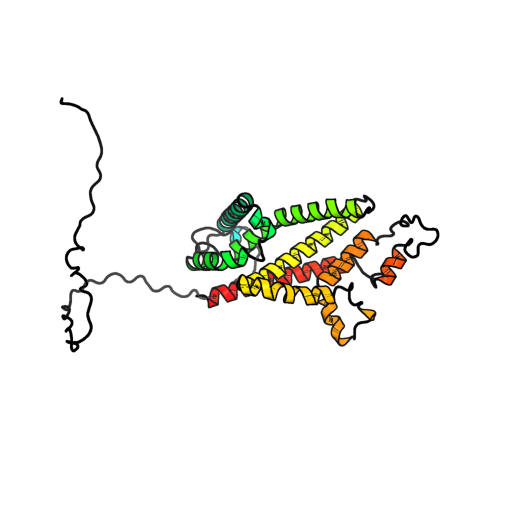21 ILE A N 1
ATOM 1790 C CA . ILE A 1 221 ? 19.033 -8.879 -1.785 1.00 89.50 221 ILE A CA 1
ATOM 1791 C C . ILE A 1 221 ? 18.228 -9.553 -2.892 1.00 89.50 221 ILE A C 1
ATOM 1793 O O . ILE A 1 221 ? 16.999 -9.455 -2.875 1.00 89.50 221 ILE A O 1
ATOM 1797 N N . HIS A 1 222 ? 18.899 -10.220 -3.830 1.00 87.62 222 HIS A N 1
ATOM 1798 C CA . HIS A 1 222 ? 18.241 -10.993 -4.884 1.00 87.62 222 HIS A CA 1
ATOM 1799 C C . HIS A 1 222 ? 17.728 -12.331 -4.342 1.00 87.62 222 HIS A C 1
ATOM 1801 O O . HIS A 1 222 ? 18.237 -12.861 -3.350 1.00 87.62 222 HIS A O 1
ATOM 1807 N N . LEU A 1 223 ? 16.705 -12.892 -4.991 1.00 85.50 223 LEU A N 1
ATOM 1808 C CA . LEU A 1 223 ? 16.105 -14.154 -4.555 1.00 85.50 223 LEU A CA 1
ATOM 1809 C C . LEU A 1 223 ? 17.076 -15.332 -4.742 1.00 85.50 223 LEU A C 1
ATOM 1811 O O . LEU A 1 223 ? 17.118 -16.229 -3.898 1.00 85.50 223 LEU A O 1
ATOM 1815 N N . THR A 1 224 ? 17.882 -15.298 -5.806 1.00 85.50 224 THR A N 1
ATOM 1816 C CA . THR A 1 224 ? 18.909 -16.304 -6.123 1.00 85.50 224 THR A CA 1
ATOM 1817 C C . THR A 1 224 ? 20.019 -16.394 -5.081 1.00 85.50 224 THR A C 1
ATOM 1819 O O . THR A 1 224 ? 20.521 -17.485 -4.818 1.00 85.50 224 THR A O 1
ATOM 1822 N N . ASP A 1 225 ? 20.381 -15.266 -4.469 1.00 87.81 225 ASP A N 1
ATOM 1823 C CA . ASP A 1 225 ? 21.497 -15.177 -3.519 1.00 87.81 225 ASP A CA 1
ATOM 1824 C C . ASP A 1 225 ? 21.066 -15.515 -2.083 1.00 87.81 225 ASP A C 1
ATOM 1826 O O . ASP A 1 225 ? 21.891 -15.790 -1.208 1.00 87.81 225 ASP A O 1
ATOM 1830 N N . ALA A 1 226 ? 19.758 -15.488 -1.813 1.00 88.44 226 ALA A N 1
ATOM 1831 C CA . ALA A 1 226 ? 19.205 -15.758 -0.497 1.00 88.44 226 ALA A CA 1
ATOM 1832 C C . ALA A 1 226 ? 19.153 -17.264 -0.190 1.00 88.44 226 ALA A C 1
ATOM 1834 O O . ALA A 1 226 ? 18.754 -18.084 -1.017 1.00 88.44 226 ALA A O 1
ATOM 1835 N N . HIS A 1 227 ? 19.474 -17.632 1.056 1.00 91.25 227 HIS A N 1
ATOM 1836 C CA . HIS A 1 227 ? 19.354 -19.015 1.519 1.00 91.25 227 HIS A CA 1
ATOM 1837 C C . HIS A 1 227 ? 17.890 -19.504 1.395 1.00 91.25 227 HIS A C 1
ATOM 1839 O O . HIS A 1 227 ? 16.988 -18.767 1.809 1.00 91.25 227 HIS A O 1
ATOM 1845 N N . PRO A 1 228 ? 17.619 -20.748 0.943 1.00 90.50 228 PRO A N 1
ATOM 1846 C CA . PRO A 1 228 ? 16.257 -21.232 0.655 1.00 90.50 228 PRO A CA 1
ATOM 1847 C C . PRO A 1 228 ? 15.259 -21.094 1.815 1.00 90.50 228 PRO A C 1
ATOM 1849 O O . PRO A 1 228 ? 14.075 -20.839 1.619 1.00 90.50 228 PRO A O 1
ATOM 1852 N N . VAL A 1 229 ? 15.746 -21.196 3.056 1.00 91.88 229 VAL A N 1
ATOM 1853 C CA . VAL A 1 229 ? 14.940 -21.005 4.278 1.00 91.88 229 VAL A CA 1
ATOM 1854 C C . VAL A 1 229 ? 14.331 -19.602 4.373 1.00 91.88 229 VAL A C 1
ATOM 1856 O O . VAL A 1 229 ? 13.318 -19.440 5.039 1.00 91.88 229 VAL A O 1
ATOM 1859 N N . MET A 1 230 ? 14.910 -18.584 3.732 1.00 89.62 230 MET A N 1
ATOM 1860 C CA . MET A 1 230 ? 14.398 -17.209 3.756 1.00 89.62 230 MET A CA 1
ATOM 1861 C C . MET A 1 230 ? 13.496 -16.871 2.562 1.00 89.62 230 MET A C 1
ATOM 1863 O O . MET A 1 230 ? 12.904 -15.795 2.550 1.00 89.62 230 MET A O 1
ATOM 1867 N N . HIS A 1 231 ? 13.331 -17.763 1.577 1.00 89.50 231 HIS A N 1
ATOM 1868 C CA . HIS A 1 231 ? 12.538 -17.482 0.367 1.00 89.50 231 HIS A CA 1
ATOM 1869 C C . HIS A 1 231 ? 11.074 -17.130 0.668 1.00 89.50 231 HIS A C 1
ATOM 1871 O O . HIS A 1 231 ? 10.488 -16.280 0.002 1.00 89.50 231 HIS A O 1
ATOM 1877 N N . TRP A 1 232 ? 10.485 -17.689 1.729 1.00 91.06 232 TRP A N 1
ATOM 1878 C CA . TRP A 1 232 ? 9.113 -17.353 2.130 1.00 91.06 232 TRP A CA 1
ATOM 1879 C C . TRP A 1 232 ? 8.933 -15.866 2.486 1.00 91.06 232 TRP A C 1
ATOM 1881 O O . TRP A 1 232 ? 7.858 -15.318 2.251 1.00 91.06 232 TRP A O 1
ATOM 1891 N N . LEU A 1 233 ? 9.971 -15.188 2.997 1.00 89.75 233 LEU A N 1
ATOM 1892 C CA . LEU A 1 233 ? 9.909 -13.756 3.322 1.00 89.75 233 LEU A CA 1
ATOM 1893 C C . LEU A 1 233 ? 9.756 -12.896 2.064 1.00 89.75 233 LEU A C 1
ATOM 1895 O O . LEU A 1 233 ? 9.006 -11.918 2.078 1.00 89.75 233 LEU A O 1
ATOM 1899 N N . PHE A 1 234 ? 10.395 -13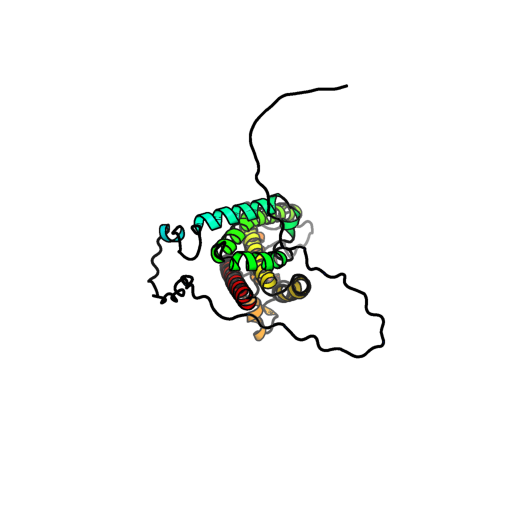.296 0.963 1.00 90.31 234 PHE A N 1
ATOM 1900 C CA . PHE A 1 234 ? 10.237 -12.639 -0.334 1.00 90.31 234 PHE A CA 1
ATOM 1901 C C . PHE A 1 234 ? 8.813 -12.794 -0.871 1.00 90.31 234 PHE A C 1
ATOM 1903 O O . PHE A 1 234 ? 8.238 -11.830 -1.371 1.00 90.31 234 PHE A O 1
ATOM 1910 N N . HIS A 1 235 ? 8.207 -13.975 -0.708 1.00 89.31 235 HIS A N 1
ATOM 1911 C CA . HIS A 1 235 ? 6.838 -14.226 -1.169 1.00 89.31 235 HIS A CA 1
ATOM 1912 C C . HIS A 1 235 ? 5.764 -13.470 -0.378 1.00 89.31 235 HIS A C 1
ATOM 1914 O O . HIS A 1 235 ? 4.684 -13.230 -0.916 1.00 89.31 235 HIS A O 1
ATOM 1920 N N . ILE A 1 236 ? 6.034 -13.081 0.871 1.00 90.88 236 ILE A N 1
ATOM 1921 C CA . ILE A 1 236 ? 5.117 -12.258 1.678 1.00 90.88 236 ILE A CA 1
ATOM 1922 C C . ILE A 1 236 ? 5.299 -10.761 1.375 1.00 90.88 236 ILE A C 1
ATOM 1924 O O . ILE A 1 236 ? 4.369 -9.971 1.559 1.00 90.88 236 ILE A O 1
ATOM 1928 N N . SER A 1 237 ? 6.476 -10.345 0.901 1.00 94.44 237 SER A N 1
ATOM 1929 C CA . SER A 1 237 ? 6.774 -8.932 0.683 1.00 94.44 237 SER A CA 1
ATOM 1930 C C . SER A 1 237 ? 5.988 -8.331 -0.477 1.00 94.44 237 SER A C 1
ATOM 1932 O O . SER A 1 237 ? 6.230 -8.618 -1.647 1.00 94.44 237 SER A O 1
ATOM 1934 N N . PHE A 1 238 ? 5.093 -7.390 -0.168 1.00 95.19 238 PHE A N 1
ATOM 1935 C CA . PHE A 1 238 ? 4.394 -6.627 -1.202 1.00 95.19 238 PHE A CA 1
ATOM 1936 C C . PHE A 1 238 ? 5.339 -5.724 -2.009 1.00 95.19 238 PHE A C 1
ATOM 1938 O O . PHE A 1 238 ? 5.058 -5.442 -3.170 1.00 95.19 238 PHE A O 1
ATOM 1945 N N . LEU A 1 239 ? 6.467 -5.294 -1.425 1.00 95.00 239 LEU A N 1
ATOM 1946 C CA . LEU A 1 239 ? 7.463 -4.480 -2.125 1.00 95.00 239 LEU A CA 1
ATOM 1947 C C . LEU A 1 239 ? 8.243 -5.289 -3.170 1.00 95.00 239 LEU A C 1
ATOM 1949 O O . LEU A 1 239 ? 8.647 -4.717 -4.178 1.00 95.00 239 LEU A O 1
ATOM 1953 N N . LYS A 1 240 ? 8.372 -6.612 -2.993 1.00 93.94 240 LYS A N 1
ATOM 1954 C CA . LYS A 1 240 ? 8.898 -7.510 -4.033 1.00 93.94 240 LYS A CA 1
ATOM 1955 C C . LYS A 1 240 ? 8.018 -7.486 -5.274 1.00 93.94 240 LYS A C 1
ATOM 1957 O O . LYS A 1 240 ? 8.491 -7.210 -6.372 1.00 93.94 240 LYS A O 1
ATOM 1962 N N . TYR A 1 241 ? 6.714 -7.700 -5.099 1.00 94.88 241 TYR A N 1
ATOM 1963 C CA . TYR A 1 241 ? 5.767 -7.655 -6.217 1.00 94.88 241 TYR A CA 1
ATOM 1964 C C . TYR A 1 241 ? 5.608 -6.243 -6.795 1.00 94.88 241 TYR A C 1
ATOM 1966 O O . TYR A 1 241 ? 5.397 -6.095 -7.996 1.00 94.88 241 TYR A O 1
ATOM 1974 N N . ALA A 1 242 ? 5.755 -5.201 -5.970 1.00 95.50 242 ALA A N 1
ATOM 1975 C CA . ALA A 1 242 ? 5.794 -3.814 -6.427 1.00 95.50 242 ALA A CA 1
ATOM 1976 C C . ALA A 1 242 ? 6.938 -3.579 -7.418 1.00 95.50 242 ALA A C 1
ATOM 1978 O O . ALA A 1 242 ? 6.714 -3.039 -8.501 1.00 95.50 242 ALA A O 1
ATOM 1979 N N . LEU A 1 243 ? 8.151 -4.002 -7.050 1.00 93.88 243 LEU A N 1
ATOM 1980 C CA . LEU A 1 243 ? 9.341 -3.841 -7.874 1.00 93.88 243 LEU A CA 1
ATOM 1981 C C . LEU A 1 243 ? 9.246 -4.680 -9.151 1.00 93.88 243 LEU A C 1
ATOM 1983 O O . LEU A 1 243 ? 9.455 -4.148 -10.236 1.00 93.88 243 LEU A O 1
ATOM 1987 N N . GLN A 1 244 ? 8.822 -5.941 -9.026 1.00 93.50 244 GLN A N 1
ATOM 1988 C CA . GLN A 1 244 ? 8.559 -6.838 -10.152 1.00 93.50 244 GLN A CA 1
ATOM 1989 C C . GLN A 1 244 ? 7.574 -6.215 -11.157 1.00 93.50 244 GLN A C 1
ATOM 1991 O O . GLN A 1 244 ? 7.856 -6.117 -12.351 1.00 93.50 244 GLN A O 1
ATOM 1996 N N . GLY A 1 245 ? 6.422 -5.739 -10.673 1.00 94.56 245 GLY A N 1
ATOM 1997 C CA . GLY A 1 245 ? 5.398 -5.118 -11.509 1.00 94.56 245 GLY A CA 1
ATOM 1998 C C . GLY A 1 245 ? 5.864 -3.808 -12.148 1.00 94.56 245 GLY A C 1
ATOM 1999 O O . GLY A 1 245 ? 5.589 -3.570 -13.323 1.00 94.56 245 GLY A O 1
ATOM 2000 N N . ALA A 1 246 ? 6.598 -2.973 -11.407 1.00 94.00 246 ALA A N 1
ATOM 2001 C CA . ALA A 1 246 ? 7.138 -1.713 -11.912 1.00 94.00 246 ALA A CA 1
ATOM 2002 C C . ALA A 1 246 ? 8.214 -1.937 -12.987 1.00 94.00 246 ALA A C 1
ATOM 2004 O O . ALA A 1 246 ? 8.169 -1.302 -14.043 1.00 94.00 246 ALA A O 1
ATOM 2005 N N . ALA A 1 247 ? 9.138 -2.874 -12.755 1.00 93.19 247 ALA A N 1
ATOM 2006 C CA . ALA A 1 247 ? 10.174 -3.242 -13.713 1.00 93.19 247 ALA A CA 1
ATOM 2007 C C . ALA A 1 247 ? 9.560 -3.787 -15.010 1.00 93.19 247 ALA A C 1
ATOM 2009 O O . ALA A 1 247 ? 9.916 -3.330 -16.097 1.00 93.19 247 ALA A O 1
ATOM 2010 N N . MET A 1 248 ? 8.569 -4.679 -14.908 1.00 93.06 248 MET A N 1
ATOM 2011 C CA . MET A 1 248 ? 7.869 -5.220 -16.076 1.00 93.06 248 MET A CA 1
ATOM 2012 C C . MET A 1 248 ? 7.020 -4.174 -16.807 1.00 93.06 248 MET A C 1
ATOM 2014 O O . MET A 1 248 ? 6.963 -4.191 -18.036 1.00 93.06 248 MET A O 1
ATOM 2018 N N . ALA A 1 249 ? 6.403 -3.226 -16.096 1.00 92.94 249 ALA A N 1
ATOM 2019 C CA . ALA A 1 249 ? 5.652 -2.134 -16.719 1.00 92.94 249 ALA A CA 1
ATOM 2020 C C . ALA A 1 249 ? 6.548 -1.195 -17.548 1.00 92.94 249 ALA A C 1
ATOM 2022 O O . ALA A 1 249 ? 6.150 -0.744 -18.623 1.00 92.94 249 ALA A O 1
ATOM 2023 N N . ILE A 1 250 ? 7.759 -0.900 -17.061 1.00 91.44 250 ILE A N 1
ATOM 2024 C CA . ILE A 1 250 ? 8.677 0.056 -17.696 1.00 91.44 250 ILE A CA 1
ATOM 2025 C C . ILE A 1 250 ? 9.555 -0.615 -18.759 1.00 91.44 250 ILE A C 1
ATOM 2027 O O . ILE A 1 250 ? 9.683 -0.089 -19.867 1.00 91.44 250 ILE A O 1
ATOM 2031 N N . PHE A 1 251 ? 10.175 -1.751 -18.437 1.00 90.56 251 PHE A N 1
ATOM 2032 C CA . PHE A 1 251 ? 11.203 -2.399 -19.261 1.00 90.56 251 PHE A CA 1
ATOM 2033 C C . PHE A 1 251 ? 10.710 -3.649 -20.002 1.00 90.56 251 PHE A C 1
ATOM 2035 O O . PHE A 1 251 ? 11.375 -4.095 -20.938 1.00 90.56 251 PHE A O 1
ATOM 2042 N N . GLY A 1 252 ? 9.556 -4.200 -19.619 1.00 87.69 252 GLY A N 1
ATOM 2043 C CA . GLY A 1 252 ? 8.950 -5.365 -20.267 1.00 87.69 252 GLY A CA 1
ATOM 2044 C C . GLY A 1 252 ? 8.278 -5.048 -21.609 1.00 87.69 252 GLY A C 1
ATOM 2045 O O . GLY A 1 252 ? 8.442 -3.960 -22.168 1.00 87.69 252 GLY A O 1
ATOM 2046 N N . TYR A 1 253 ? 7.503 -6.009 -22.127 1.00 88.19 253 TYR A N 1
ATOM 2047 C CA . TYR A 1 253 ? 6.701 -5.880 -23.357 1.00 88.19 253 TYR A CA 1
ATOM 2048 C C . TYR A 1 253 ? 7.501 -5.344 -24.558 1.00 88.19 253 TYR A C 1
ATOM 2050 O O . TYR A 1 253 ? 7.173 -4.293 -25.106 1.00 88.19 253 TYR A O 1
ATOM 2058 N N . ASP A 1 254 ? 8.601 -6.030 -24.892 1.00 84.88 254 ASP A N 1
ATOM 2059 C CA . ASP A 1 254 ? 9.479 -5.758 -26.046 1.00 84.88 254 ASP A CA 1
ATOM 2060 C C . ASP A 1 254 ? 9.763 -4.268 -26.302 1.00 84.88 254 ASP A C 1
ATOM 2062 O O . ASP A 1 254 ? 9.629 -3.755 -27.413 1.00 84.88 254 ASP A O 1
ATOM 2066 N N . ARG A 1 255 ? 10.179 -3.556 -25.246 1.00 85.75 255 ARG A N 1
ATOM 2067 C CA . ARG A 1 255 ? 10.601 -2.157 -25.351 1.00 85.75 255 ARG A CA 1
ATOM 2068 C C . ARG A 1 255 ? 11.755 -2.003 -26.360 1.00 85.75 255 ARG A C 1
ATOM 2070 O O . ARG A 1 255 ? 12.684 -2.822 -26.336 1.00 85.75 255 ARG A O 1
ATOM 2077 N N . PRO A 1 256 ? 11.738 -0.952 -27.207 1.00 85.25 256 PRO A N 1
ATOM 2078 C CA . PRO A 1 256 ? 12.850 -0.652 -28.100 1.00 85.25 256 PRO A CA 1
ATOM 2079 C C . PRO A 1 256 ? 14.144 -0.369 -27.327 1.00 85.25 256 PRO A C 1
ATOM 2081 O O . PRO A 1 256 ? 14.158 -0.200 -26.105 1.00 85.25 256 PRO A O 1
ATOM 2084 N N . ARG A 1 257 ? 15.255 -0.337 -28.066 1.00 86.88 257 ARG A N 1
ATOM 2085 C CA . ARG A 1 257 ? 16.574 -0.012 -27.513 1.00 86.88 257 ARG A CA 1
ATOM 2086 C C . ARG A 1 257 ? 16.531 1.358 -26.841 1.00 86.88 257 ARG A C 1
ATOM 2088 O O . ARG A 1 257 ? 15.915 2.277 -27.369 1.00 86.88 257 ARG A O 1
ATOM 2095 N N . MET A 1 258 ? 17.156 1.457 -25.674 1.00 86.50 258 MET A N 1
ATOM 2096 C CA . MET A 1 258 ? 17.255 2.718 -24.944 1.00 86.50 258 MET A CA 1
ATOM 2097 C C . MET A 1 258 ? 18.349 3.588 -25.567 1.00 86.50 258 MET A C 1
ATOM 2099 O O . MET A 1 258 ? 19.363 3.056 -26.027 1.00 86.50 258 MET A O 1
ATOM 2103 N N . ASP A 1 259 ? 18.129 4.901 -25.582 1.00 85.50 259 ASP A N 1
ATOM 2104 C CA . ASP A 1 259 ? 19.110 5.862 -26.079 1.00 85.50 259 ASP A CA 1
ATOM 2105 C C . ASP A 1 259 ? 20.335 5.866 -25.154 1.00 85.50 259 ASP A C 1
ATOM 2107 O O . ASP A 1 259 ? 20.208 6.018 -23.938 1.00 85.50 259 ASP A O 1
ATOM 2111 N N . CYS A 1 260 ? 21.522 5.675 -25.729 1.00 86.56 260 CYS A N 1
ATOM 2112 C CA . CYS A 1 260 ? 22.794 5.806 -25.024 1.00 86.56 260 CYS A CA 1
ATOM 2113 C C . CYS A 1 260 ? 23.710 6.736 -25.822 1.00 86.56 260 CYS A C 1
ATOM 2115 O O . CYS A 1 260 ? 23.860 6.555 -27.029 1.00 86.56 260 CYS A O 1
ATOM 2117 N N . ASP A 1 261 ? 24.325 7.695 -25.133 1.00 84.06 261 ASP A N 1
ATOM 2118 C CA . ASP A 1 261 ? 25.240 8.684 -25.728 1.00 84.06 261 ASP A CA 1
ATOM 2119 C C . ASP A 1 261 ? 26.683 8.141 -25.853 1.00 84.06 261 ASP A C 1
ATOM 2121 O O . ASP A 1 261 ? 27.488 8.600 -26.656 1.00 84.06 261 ASP A O 1
ATOM 2125 N N . GLU A 1 262 ? 27.002 7.099 -25.080 1.00 86.19 262 GLU A N 1
ATOM 2126 C CA . GLU A 1 262 ? 28.327 6.477 -25.025 1.00 86.19 262 GLU A CA 1
ATOM 2127 C C . GLU A 1 262 ? 28.530 5.382 -26.084 1.00 86.19 262 GLU A C 1
ATOM 2129 O O . GLU A 1 262 ? 27.619 4.619 -26.418 1.00 86.19 262 GLU A O 1
ATOM 2134 N N . THR A 1 263 ? 29.777 5.234 -26.547 1.00 82.12 263 THR A N 1
ATOM 2135 C CA . THR A 1 263 ? 30.173 4.239 -27.571 1.00 82.12 263 THR A CA 1
ATOM 2136 C C . THR A 1 263 ? 29.932 2.786 -27.150 1.00 82.12 263 THR A C 1
ATOM 2138 O O . THR A 1 263 ? 29.661 1.931 -27.995 1.00 82.12 263 THR A O 1
ATOM 2141 N N . TYR A 1 264 ? 29.991 2.495 -25.848 1.00 86.62 264 TYR A N 1
ATOM 2142 C CA . TYR A 1 264 ? 29.622 1.204 -25.277 1.00 86.62 264 TYR A CA 1
ATOM 2143 C C . TYR A 1 264 ? 28.576 1.393 -24.184 1.00 86.62 264 TYR A C 1
ATOM 2145 O O . TYR A 1 264 ? 28.828 2.016 -23.157 1.00 86.62 264 TYR A O 1
ATOM 2153 N N . CYS A 1 265 ? 27.410 0.782 -24.380 1.00 87.38 265 CYS A N 1
ATOM 2154 C CA . CYS A 1 265 ? 26.330 0.806 -23.409 1.00 87.38 265 CYS A CA 1
ATOM 2155 C C . CYS A 1 265 ? 25.852 -0.629 -23.146 1.00 87.38 265 CYS A C 1
ATOM 2157 O O . CYS A 1 265 ? 25.304 -1.312 -24.014 1.00 87.38 265 CYS A O 1
ATOM 2159 N N . HIS A 1 266 ? 26.100 -1.123 -21.931 1.00 86.12 266 HIS A N 1
ATOM 2160 C CA . HIS A 1 266 ? 25.781 -2.505 -21.564 1.00 86.12 266 HIS A CA 1
ATOM 2161 C C . HIS A 1 266 ? 24.262 -2.755 -21.510 1.00 86.12 266 HIS A C 1
ATOM 2163 O O . HIS A 1 266 ? 23.781 -3.818 -21.917 1.00 86.12 266 HIS A O 1
ATOM 2169 N N . PHE A 1 267 ? 23.504 -1.740 -21.084 1.00 87.50 267 PHE A N 1
ATOM 2170 C CA . PHE A 1 267 ? 22.063 -1.809 -20.833 1.00 87.50 267 PHE A CA 1
ATOM 2171 C C . PHE A 1 267 ? 21.190 -1.301 -21.990 1.00 87.50 267 PHE A C 1
ATOM 2173 O O . PHE A 1 267 ? 20.004 -1.085 -21.790 1.00 87.50 267 PHE A O 1
ATOM 2180 N N . VAL A 1 268 ? 21.715 -1.179 -23.217 1.00 87.81 268 VAL A N 1
ATOM 2181 C CA . VAL A 1 268 ? 20.921 -0.764 -24.403 1.00 87.81 268 VAL A CA 1
ATOM 2182 C C . VAL A 1 268 ? 19.680 -1.637 -24.597 1.00 87.81 268 VAL A C 1
ATOM 2184 O O . VAL A 1 268 ? 18.630 -1.155 -25.022 1.00 87.81 268 VAL A O 1
ATOM 2187 N N . LEU A 1 269 ? 19.805 -2.939 -24.311 1.00 88.31 269 LEU A N 1
ATOM 2188 C CA . LEU A 1 269 ? 18.701 -3.889 -24.381 1.00 88.31 269 LEU A CA 1
ATOM 2189 C C . LEU A 1 269 ? 18.039 -4.022 -23.000 1.00 88.31 269 LEU A C 1
ATOM 2191 O O . LEU A 1 269 ? 18.671 -4.568 -22.090 1.00 88.31 269 LEU A O 1
ATOM 2195 N N . PRO A 1 270 ? 16.748 -3.667 -22.860 1.00 89.44 270 PRO A N 1
ATOM 2196 C CA . PRO A 1 270 ? 16.008 -3.794 -21.601 1.00 89.44 270 PRO A CA 1
ATOM 2197 C C . PRO A 1 270 ? 16.010 -5.218 -21.028 1.00 89.44 270 PRO A C 1
ATOM 2199 O O . PRO A 1 270 ? 16.087 -5.400 -19.819 1.00 89.44 270 PRO A O 1
ATOM 2202 N N . LYS A 1 271 ? 16.029 -6.247 -21.889 1.00 88.62 271 LYS A N 1
ATOM 2203 C CA . LYS A 1 271 ? 16.114 -7.660 -21.472 1.00 88.62 271 LYS A CA 1
ATOM 2204 C C . LYS A 1 271 ? 17.400 -7.986 -20.702 1.00 88.62 271 LYS A C 1
ATOM 2206 O O . LYS A 1 271 ? 17.370 -8.827 -19.814 1.00 88.62 271 LYS A O 1
ATOM 2211 N N . LYS A 1 272 ? 18.525 -7.327 -21.016 1.00 89.12 272 LYS A N 1
ATOM 2212 C CA . LYS A 1 272 ? 19.773 -7.504 -20.252 1.00 89.12 272 LYS A CA 1
ATOM 2213 C C . LYS A 1 272 ? 19.662 -6.877 -18.868 1.00 89.12 272 LYS A C 1
ATOM 2215 O O . LYS A 1 272 ? 20.067 -7.501 -17.900 1.00 89.12 272 LYS A O 1
ATOM 2220 N N . PHE A 1 273 ? 19.063 -5.690 -18.785 1.00 89.81 273 PHE A N 1
ATOM 2221 C CA . PHE A 1 273 ? 18.803 -5.036 -17.505 1.00 89.81 273 PHE A CA 1
ATOM 2222 C C . PHE A 1 273 ? 17.874 -5.878 -16.619 1.00 89.81 273 PHE A C 1
ATOM 2224 O O . PHE A 1 273 ? 18.203 -6.130 -15.469 1.00 89.81 273 PHE A O 1
ATOM 2231 N N . LEU A 1 274 ? 16.774 -6.400 -17.178 1.00 88.88 274 LEU A N 1
ATOM 2232 C CA . LEU A 1 274 ? 15.853 -7.297 -16.465 1.00 88.88 274 LEU A CA 1
ATOM 2233 C C . LEU A 1 274 ? 16.525 -8.587 -15.975 1.00 88.88 274 LEU A C 1
ATOM 2235 O O . LEU A 1 274 ? 16.162 -9.097 -14.920 1.00 88.88 274 LEU A O 1
ATOM 2239 N N . LYS A 1 275 ? 17.502 -9.110 -16.725 1.00 88.38 275 LYS A N 1
ATOM 2240 C CA . LYS A 1 275 ? 18.285 -10.276 -16.307 1.00 88.38 275 LYS A CA 1
ATOM 2241 C C . LYS A 1 275 ? 19.201 -9.963 -15.123 1.00 88.38 275 LYS A C 1
ATOM 2243 O O . LYS A 1 275 ? 19.321 -10.797 -14.239 1.00 88.38 275 LYS A O 1
ATOM 2248 N N . GLU A 1 276 ? 19.822 -8.787 -15.114 1.00 86.75 276 GLU A N 1
ATOM 2249 C CA . GLU A 1 276 ? 20.734 -8.372 -14.041 1.00 86.75 276 GLU A CA 1
ATOM 2250 C C . GLU A 1 276 ? 20.000 -8.160 -12.712 1.00 86.75 276 GLU A C 1
ATOM 2252 O O . GLU A 1 276 ? 20.509 -8.532 -11.664 1.00 86.75 276 GLU A O 1
ATOM 2257 N N . ILE A 1 277 ? 18.780 -7.616 -12.756 1.00 86.50 277 ILE A N 1
ATOM 2258 C CA . ILE A 1 277 ? 17.946 -7.406 -11.560 1.00 86.50 277 ILE A CA 1
ATOM 2259 C C . ILE A 1 277 ? 17.140 -8.651 -11.141 1.00 86.50 277 ILE A C 1
ATOM 2261 O O . ILE A 1 277 ? 16.254 -8.532 -10.300 1.00 86.50 277 ILE A O 1
ATOM 2265 N N . ASP A 1 278 ? 17.396 -9.818 -11.747 1.00 85.31 278 ASP A N 1
ATOM 2266 C CA . ASP A 1 278 ? 16.699 -11.088 -11.471 1.00 85.31 278 ASP A CA 1
ATOM 2267 C C . ASP A 1 278 ? 15.165 -11.031 -11.698 1.00 85.31 278 ASP A C 1
ATOM 2269 O O . ASP A 1 278 ? 14.363 -11.585 -10.950 1.00 85.31 278 ASP A O 1
ATOM 2273 N N . MET A 1 279 ? 14.722 -10.320 -12.747 1.00 85.50 279 MET A N 1
ATOM 2274 C CA . MET A 1 279 ? 13.298 -10.139 -13.101 1.00 85.50 279 MET A CA 1
ATOM 2275 C C . MET A 1 279 ? 12.992 -10.491 -14.560 1.00 85.50 279 MET A C 1
ATOM 2277 O O . MET A 1 279 ? 12.043 -9.974 -15.145 1.00 85.50 279 MET A O 1
ATOM 2281 N N . LEU A 1 280 ? 13.794 -11.355 -15.184 1.00 82.19 280 LEU A N 1
ATOM 2282 C CA . LEU A 1 280 ? 13.576 -11.750 -16.580 1.00 82.19 280 LEU A CA 1
ATOM 2283 C C . LEU A 1 280 ? 12.315 -12.613 -16.754 1.00 82.19 280 LEU A C 1
ATOM 2285 O O . LEU 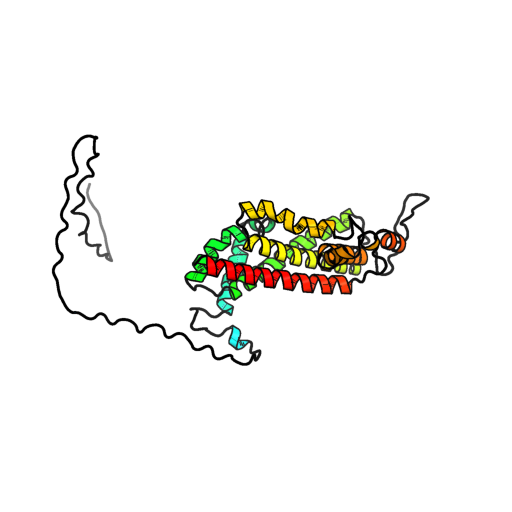A 1 280 ? 11.590 -12.442 -17.730 1.00 82.19 280 LEU A O 1
ATOM 2289 N N . GLU A 1 281 ? 12.066 -13.526 -15.813 1.00 81.56 281 GLU A N 1
ATOM 2290 C CA . GLU A 1 281 ? 10.932 -14.470 -15.822 1.00 81.56 281 GLU A CA 1
ATOM 2291 C C . GLU A 1 281 ? 9.728 -13.952 -15.019 1.00 81.56 281 GLU A C 1
ATOM 2293 O O . GLU A 1 281 ? 8.786 -14.680 -14.725 1.00 81.56 281 GLU A O 1
ATOM 2298 N N . ALA A 1 282 ? 9.765 -12.680 -14.630 1.00 84.56 282 ALA A N 1
ATOM 2299 C CA . ALA A 1 282 ? 8.731 -12.061 -13.831 1.00 84.56 282 ALA A CA 1
ATOM 2300 C C . ALA A 1 282 ? 7.459 -11.786 -14.639 1.00 84.56 282 ALA A C 1
ATOM 2302 O O . ALA A 1 282 ? 7.484 -11.038 -15.615 1.00 84.56 282 ALA A O 1
ATOM 2303 N N . ASP A 1 283 ? 6.314 -12.248 -14.142 1.00 90.69 283 ASP A N 1
ATOM 2304 C CA . ASP A 1 283 ? 5.023 -11.917 -14.736 1.00 90.69 283 ASP A CA 1
ATOM 2305 C C . ASP A 1 283 ? 4.373 -10.698 -14.075 1.00 90.69 283 ASP A C 1
ATOM 2307 O O . ASP A 1 283 ? 4.267 -10.584 -12.850 1.00 90.69 283 ASP A O 1
ATOM 2311 N N . PHE A 1 284 ? 3.861 -9.780 -14.899 1.00 93.19 284 PHE A N 1
ATOM 2312 C CA . PHE A 1 284 ? 3.108 -8.617 -14.415 1.00 93.19 284 PHE A CA 1
ATOM 2313 C C . PHE A 1 284 ? 1.789 -9.028 -13.743 1.00 93.19 284 PHE A C 1
ATOM 2315 O O . PHE A 1 284 ? 1.375 -8.445 -12.742 1.00 93.19 284 PHE A O 1
ATOM 2322 N N . VAL A 1 285 ? 1.121 -10.049 -14.288 1.00 93.94 285 VAL A N 1
ATOM 2323 C CA . VAL A 1 285 ? -0.171 -10.532 -13.780 1.00 93.94 285 VAL A CA 1
ATOM 2324 C C . VAL A 1 285 ? -0.015 -11.154 -12.393 1.00 93.94 285 VAL A C 1
ATOM 2326 O O . VAL A 1 285 ? -0.838 -10.894 -11.515 1.00 93.94 285 VAL A O 1
ATOM 2329 N N . GLU A 1 286 ? 1.063 -11.909 -12.168 1.00 93.06 286 GLU A N 1
ATOM 2330 C CA . GLU A 1 286 ? 1.393 -12.471 -10.856 1.00 93.06 286 GLU A CA 1
ATOM 2331 C C . GLU A 1 286 ? 1.527 -11.360 -9.806 1.00 93.06 286 GLU A C 1
ATOM 2333 O O . GLU A 1 286 ? 0.906 -11.433 -8.743 1.00 93.06 286 GLU A O 1
ATOM 2338 N N . ALA A 1 287 ? 2.250 -10.284 -10.134 1.00 94.62 287 ALA A N 1
ATOM 2339 C CA . ALA A 1 287 ? 2.409 -9.138 -9.245 1.00 94.62 287 ALA A CA 1
ATOM 2340 C C . ALA A 1 287 ? 1.063 -8.482 -8.889 1.00 94.62 287 ALA A C 1
ATOM 2342 O O . ALA A 1 287 ? 0.811 -8.183 -7.720 1.00 94.62 287 ALA A O 1
ATOM 2343 N N . VAL A 1 288 ? 0.166 -8.298 -9.864 1.00 96.31 288 VAL A N 1
ATOM 2344 C CA . VAL A 1 288 ? -1.169 -7.717 -9.626 1.00 96.31 288 VAL A CA 1
ATOM 2345 C C . VAL A 1 288 ? -2.026 -8.614 -8.730 1.00 96.31 288 VAL A C 1
ATOM 2347 O O . VAL A 1 288 ? -2.675 -8.116 -7.803 1.00 96.31 288 VAL A O 1
ATOM 2350 N N . ILE A 1 289 ? -2.026 -9.928 -8.972 1.00 96.31 289 ILE A N 1
ATOM 2351 C CA . ILE A 1 289 ? -2.778 -10.892 -8.158 1.00 96.31 289 ILE A CA 1
ATOM 2352 C C . ILE A 1 289 ? -2.238 -10.898 -6.725 1.00 96.31 289 ILE A C 1
ATOM 2354 O O . ILE A 1 289 ? -3.017 -10.756 -5.780 1.00 96.31 289 ILE A O 1
ATOM 2358 N N . ALA A 1 290 ? -0.918 -10.991 -6.553 1.00 95.50 290 ALA A N 1
ATOM 2359 C CA . ALA A 1 290 ? -0.279 -11.007 -5.243 1.00 95.50 290 ALA A CA 1
ATOM 2360 C C . ALA A 1 290 ? -0.564 -9.722 -4.447 1.00 95.50 290 ALA A C 1
ATOM 2362 O O . ALA A 1 290 ? -1.007 -9.793 -3.299 1.00 95.50 290 ALA A O 1
ATOM 2363 N N . LEU A 1 291 ? -0.404 -8.544 -5.064 1.00 96.31 291 LEU A N 1
ATOM 2364 C CA . LEU A 1 291 ? -0.719 -7.257 -4.431 1.00 96.31 291 LEU A CA 1
ATOM 2365 C C . LEU A 1 291 ? -2.195 -7.163 -4.027 1.00 96.31 291 LEU A C 1
ATOM 2367 O O . LEU A 1 291 ? -2.501 -6.697 -2.929 1.00 96.31 291 LEU A O 1
ATOM 2371 N N . SER A 1 292 ? -3.106 -7.651 -4.872 1.00 96.31 292 SER A N 1
ATOM 2372 C CA . SER A 1 292 ? -4.542 -7.668 -4.573 1.00 96.31 292 SER A CA 1
ATOM 2373 C C . SER A 1 292 ? -4.857 -8.562 -3.371 1.00 96.31 292 SER A C 1
ATOM 2375 O O . SER A 1 292 ? -5.585 -8.152 -2.467 1.00 96.31 292 SER A O 1
ATOM 2377 N N . VAL A 1 293 ? -4.276 -9.764 -3.309 1.00 96.56 293 VAL A N 1
ATOM 2378 C CA . VAL A 1 293 ? -4.447 -10.683 -2.172 1.00 96.56 293 VAL A CA 1
ATOM 2379 C C . VAL A 1 293 ? -3.912 -10.054 -0.885 1.00 96.56 293 VAL A C 1
ATOM 2381 O O . VAL A 1 293 ? -4.630 -10.009 0.116 1.00 96.56 293 VAL A O 1
ATOM 2384 N N . ILE A 1 294 ? -2.694 -9.507 -0.910 1.00 95.69 294 ILE A N 1
ATOM 2385 C CA . ILE A 1 294 ? -2.076 -8.873 0.264 1.00 95.69 294 ILE A CA 1
ATOM 2386 C C . ILE A 1 294 ? -2.893 -7.656 0.726 1.00 95.69 294 ILE A C 1
ATOM 2388 O O . ILE A 1 294 ? -3.092 -7.470 1.929 1.00 95.69 294 ILE A O 1
ATOM 2392 N N . PHE A 1 295 ? -3.434 -6.864 -0.205 1.00 95.50 295 PHE A N 1
ATOM 2393 C CA . PHE A 1 295 ? -4.334 -5.754 0.111 1.00 95.50 295 PHE A CA 1
ATOM 2394 C C . PHE A 1 295 ? -5.543 -6.218 0.929 1.00 95.50 295 PHE A C 1
ATOM 2396 O O . PHE A 1 295 ? -5.823 -5.655 1.993 1.00 95.50 295 PHE A O 1
ATOM 2403 N N . PHE A 1 296 ? -6.244 -7.261 0.471 1.00 95.50 296 PHE A N 1
ATOM 2404 C CA . PHE A 1 296 ? -7.394 -7.794 1.200 1.00 95.50 296 PHE A CA 1
ATOM 2405 C C . PHE A 1 296 ? -6.989 -8.361 2.560 1.00 95.50 296 PHE A C 1
ATOM 2407 O O . PHE A 1 296 ? -7.686 -8.107 3.542 1.00 95.50 296 PHE A O 1
ATOM 2414 N N . VAL A 1 297 ? -5.853 -9.059 2.648 1.00 95.69 297 VAL A N 1
ATOM 2415 C CA . VAL A 1 297 ? -5.331 -9.590 3.915 1.00 95.69 297 VAL A CA 1
ATOM 2416 C C . VAL A 1 297 ? -5.095 -8.462 4.921 1.00 95.69 297 VAL A C 1
ATOM 2418 O O . VAL A 1 297 ? -5.657 -8.520 6.015 1.00 95.69 297 VAL A O 1
ATOM 2421 N N . PHE A 1 298 ? -4.359 -7.406 4.554 1.00 94.62 298 PHE A N 1
ATOM 2422 C CA . PHE A 1 298 ? -4.096 -6.284 5.464 1.00 94.62 298 PHE A CA 1
ATOM 2423 C C . PHE A 1 298 ? -5.355 -5.497 5.832 1.00 94.62 298 PHE A C 1
ATOM 2425 O O . PHE A 1 298 ? -5.504 -5.069 6.978 1.00 94.62 298 PHE A O 1
ATOM 2432 N N . ARG A 1 299 ? -6.300 -5.317 4.901 1.00 93.31 299 ARG A N 1
ATOM 2433 C CA . ARG A 1 299 ? -7.568 -4.629 5.193 1.00 93.31 299 ARG A CA 1
ATOM 2434 C C . ARG A 1 299 ? -8.435 -5.431 6.159 1.00 93.31 299 ARG A C 1
ATOM 2436 O O . ARG A 1 299 ? -8.925 -4.890 7.152 1.00 93.31 299 ARG A O 1
ATOM 2443 N N . VAL A 1 300 ? -8.591 -6.728 5.910 1.00 94.88 300 VAL A N 1
ATOM 2444 C CA . VAL A 1 300 ? -9.373 -7.619 6.772 1.00 94.88 300 VAL A CA 1
ATOM 2445 C C . VAL A 1 300 ? -8.720 -7.749 8.150 1.00 94.88 300 VAL A C 1
ATOM 2447 O O . VAL A 1 300 ? -9.419 -7.635 9.160 1.00 94.88 300 VAL A O 1
ATOM 2450 N N . SER A 1 301 ? -7.394 -7.905 8.225 1.00 94.88 301 SER A N 1
ATOM 2451 C CA . SER A 1 301 ? -6.682 -7.958 9.505 1.00 94.88 301 SER A CA 1
ATOM 2452 C C . SER A 1 301 ? -6.818 -6.648 10.282 1.00 94.88 301 SER A C 1
ATOM 2454 O O . SER A 1 301 ? -7.138 -6.686 11.469 1.00 94.88 301 SER A O 1
ATOM 2456 N N . ALA A 1 302 ? -6.669 -5.490 9.627 1.00 92.94 302 ALA A N 1
ATOM 2457 C CA . ALA A 1 302 ? -6.842 -4.186 10.267 1.00 92.94 302 ALA A CA 1
ATOM 2458 C C . ALA A 1 302 ? -8.257 -4.021 10.838 1.00 92.94 302 ALA A C 1
ATOM 2460 O O . ALA A 1 302 ? -8.428 -3.560 11.966 1.00 92.94 302 ALA A O 1
ATOM 2461 N N . PHE A 1 303 ? -9.278 -4.467 10.103 1.00 93.50 303 PHE A N 1
ATOM 2462 C CA . PHE A 1 303 ? -10.661 -4.428 10.566 1.00 93.50 303 PHE A CA 1
ATOM 2463 C C . PHE A 1 303 ? -10.906 -5.308 11.805 1.00 93.50 303 PHE A C 1
ATOM 2465 O O . PHE A 1 303 ? -11.576 -4.873 12.746 1.00 93.50 303 PHE A O 1
ATOM 2472 N N . TYR A 1 304 ? -10.352 -6.525 11.843 1.00 94.00 304 TYR A N 1
ATOM 2473 C CA . TYR A 1 304 ? -10.470 -7.408 13.010 1.00 94.00 304 TYR A CA 1
ATOM 2474 C C . TYR A 1 304 ? -9.694 -6.893 14.222 1.00 94.00 304 TYR A C 1
ATOM 2476 O O . TYR A 1 304 ? -10.218 -6.926 15.336 1.00 94.00 304 TYR A O 1
ATOM 2484 N N . VAL A 1 305 ? -8.484 -6.371 14.015 1.00 93.19 305 VAL A N 1
ATOM 2485 C CA . VAL A 1 305 ? -7.685 -5.752 15.079 1.00 93.19 305 VAL A CA 1
ATOM 2486 C C . VAL A 1 305 ? -8.416 -4.547 15.667 1.00 93.19 305 VAL A C 1
ATOM 2488 O O . VAL A 1 305 ? -8.537 -4.439 16.887 1.00 93.19 305 VAL A O 1
ATOM 2491 N N . MET A 1 306 ? -8.969 -3.677 14.818 1.00 90.31 306 MET A N 1
ATOM 2492 C CA . MET A 1 306 ? -9.766 -2.534 15.261 1.00 90.31 306 MET A CA 1
ATOM 2493 C C . MET A 1 306 ? -10.980 -2.993 16.082 1.00 90.31 306 MET A C 1
ATOM 2495 O O . MET A 1 306 ? -11.216 -2.479 17.174 1.00 90.31 306 MET A O 1
ATOM 2499 N N . GLN A 1 307 ? -11.714 -4.010 15.614 1.00 90.25 307 GLN A N 1
ATOM 2500 C CA . GLN A 1 307 ? -12.823 -4.597 16.373 1.00 90.25 307 GLN A CA 1
ATOM 2501 C C . GLN A 1 307 ? -12.400 -5.129 17.742 1.00 90.25 307 GLN A C 1
ATOM 2503 O O . GLN A 1 307 ? -13.115 -4.933 18.723 1.00 90.25 307 GLN A O 1
ATOM 2508 N N . TYR A 1 308 ? -11.274 -5.835 17.802 1.00 90.38 308 TYR A N 1
ATOM 2509 C CA . TYR A 1 308 ? -10.754 -6.400 19.039 1.00 90.38 308 TYR A CA 1
ATOM 2510 C C . TYR A 1 308 ? -10.370 -5.295 20.030 1.00 90.38 308 TYR A C 1
ATOM 2512 O O . TYR A 1 308 ? -10.812 -5.310 21.178 1.00 90.38 308 TYR A O 1
ATOM 2520 N N . ARG A 1 309 ? -9.647 -4.271 19.563 1.00 87.50 309 ARG A N 1
ATOM 2521 C CA . ARG A 1 309 ? -9.248 -3.124 20.387 1.00 87.50 309 ARG A CA 1
ATOM 2522 C C . ARG A 1 309 ? -10.447 -2.358 20.942 1.00 87.50 309 ARG A C 1
ATOM 2524 O O . ARG A 1 309 ? -10.413 -1.941 22.095 1.00 87.50 309 ARG A O 1
ATOM 2531 N N . MET A 1 310 ? -11.508 -2.199 20.152 1.00 84.81 310 MET A N 1
ATOM 2532 C CA . MET A 1 310 ? -12.734 -1.536 20.606 1.00 84.81 310 MET A CA 1
ATOM 2533 C C . MET A 1 310 ? -13.501 -2.353 21.648 1.00 84.81 310 MET A C 1
ATOM 2535 O O . MET A 1 310 ? -14.094 -1.759 22.538 1.00 84.81 310 MET A O 1
ATOM 2539 N N . LYS A 1 311 ? -13.486 -3.690 21.572 1.00 82.75 311 LYS A N 1
ATOM 2540 C CA . LYS A 1 311 ? -14.144 -4.555 22.569 1.00 82.75 311 LYS A CA 1
ATOM 2541 C C . LYS A 1 311 ? -13.418 -4.578 23.909 1.00 82.75 311 LYS A C 1
ATOM 2543 O O . LYS A 1 311 ? -14.080 -4.668 24.929 1.00 82.75 311 LYS A O 1
ATOM 2548 N N . ASN A 1 312 ? -12.090 -4.497 23.894 1.00 78.56 312 ASN A N 1
ATOM 2549 C CA . ASN A 1 312 ? -11.270 -4.590 25.105 1.00 78.56 312 ASN A CA 1
ATOM 2550 C C . ASN A 1 312 ? -11.097 -3.255 25.845 1.00 78.56 312 ASN A C 1
ATOM 2552 O O . ASN A 1 312 ? -10.608 -3.248 26.969 1.00 78.56 312 ASN A O 1
ATOM 2556 N N . LYS A 1 313 ? -11.423 -2.123 25.205 1.00 66.69 313 LYS A N 1
ATOM 2557 C CA . LYS A 1 313 ? -11.438 -0.793 25.842 1.00 66.69 313 LYS A CA 1
ATOM 2558 C C . LYS A 1 313 ? -12.789 -0.442 26.490 1.00 66.69 313 LYS A C 1
ATOM 2560 O O . LYS A 1 313 ? -12.910 0.658 27.026 1.00 66.69 313 LYS A O 1
ATOM 2565 N N . ILE A 1 314 ? -13.779 -1.330 26.387 1.00 47.34 314 ILE A N 1
ATOM 2566 C CA . ILE A 1 314 ? -15.069 -1.269 27.093 1.00 47.34 314 ILE A CA 1
ATOM 2567 C C . ILE A 1 314 ? -14.920 -2.062 28.387 1.00 47.34 314 ILE A C 1
ATOM 2569 O O . ILE A 1 314 ? -15.413 -1.565 29.419 1.00 47.34 314 ILE A O 1
#

Sequence (314 aa):
MMNGQSNFYRNPEPFSPSYESKLMPIKESSPEGPMILLEMPLFPENDTNQRPVSPVLAKPKKLAKKLSFNPERWCGRDEIYTTSFCRQFSLLLLRTFLILSRDRSLMTMRFAIHFPLELPIITREHFNRWYSLRAYYIAMTVADIPIQLLCTVTYIVITYYMTGQPPEAFRIGLFTLICLMVAWVAQGLGLLVASLFDVKNGAVFGPFFICPFLIFSGFFIHLTDAHPVMHWLFHISFLKYALQGAAMAIFGYDRPRMDCDETYCHFVLPKKFLKEIDMLEADFVEAVIALSVIFFVFRVSAFYVMQYRMKNKI

pLDDT: mean 76.36, std 22.42, range [24.19, 96.56]

Secondary structure (DSSP, 8-state):
------------------S-S---------S--PPPP-PPPPPPP-------PPP--PPPP---------GGGTTS--TTSSS-HHHHHHHHHHHHHHHHHH-THHHHSIIIIIHHHHHHHHHHHHHTTSS-HHHHHHHHHHHHHHHHHHHHHHHHHHHHHHTT----HHHHHHHHHHHHHHHHHHHHHHHHHHHHS-HHHHHHHHHHHHHHHHHTTSSSS-TTTS-GGGHHHHHH-HHHHHHHHHHHHHHTTTPPPPP--SS--TTSSHHHHHHHTT-TT--HHHHHHHHHHHHHHHHHHHHHHHHHHHHHT-